Protein AF-A0A8J3R2M1-F1 (afdb_monomer_lite)

Organism: NCBI:txid556532

Sequence (322 aa):
MTRLGVDYSTSRPGATALKAAGYTFACRYLAAGSKKNAKKALTKTEADGLRAAGIDVVSNWEIVEAAALKGRAQGVADAKAAVAKHNACGGPPGRPIYFSVDFDIPDFAPASKDPRAKLGAVAPYFDGILSVLGPARTGAYGGYWAISRLFDAKLIRWGWQAYAWSSAGSGPRPNTVTVKLRGKSYWFDTRAQLRQIQNGIAVNGADCDKDEAVAADFGQWGFVPKKEEEPEVAFMDDENAAKLAWRIDALFSGSETIRGGAEKGQPVVTVRLLNQIKAGQTTPTPVQVDAASVAGALAGNEDFLRALARAVNDDAAERLSG

InterPro domains:
  IPR015020 Rv2525c-like, glycoside hydrolase-like domain [PF08924] (17-204)
  IPR017853 Glycoside hydrolase superfamily [SSF51445] (5-168)

Radius of gyration: 26.68 Å; chains: 1; bounding box: 64×63×64 Å

Secondary structure (DSSP, 8-state):
--EEEEE-SS----HHHHHHTT--EEEEEE--SSHHHHHHS--HHHHHHHHHTT-EEEEEE-SSGGGGGSHHHHHHHHHHHHHHHHHHTTPPTT--EEEEE-S----S-TT---HHHHHTTHHHHHHHHHHHH-TTTEEEEE-HHHHHHHHHTT--SEEEEESTT-B--SS--TTEEEEEETTEEEEEETT-SEEEEEEEEEETTEEEEEEEE-SS-SS-TT---------------HHHHHHHHHHHHHHHHT-SB--SSTTTT-B-HHHHHHHHHHTTS---------HHHHHHHHHT-HHHHHHHHHHHHHHHHHHHH-

Structure (mmCIF, N/CA/C/O backbone):
data_AF-A0A8J3R2M1-F1
#
_entry.id   AF-A0A8J3R2M1-F1
#
loop_
_atom_site.group_PDB
_atom_site.id
_atom_site.type_symbol
_atom_site.label_atom_id
_atom_site.label_alt_id
_atom_site.label_comp_id
_atom_site.label_asym_id
_atom_site.label_entity_id
_atom_site.label_seq_id
_atom_site.pdbx_PDB_ins_code
_atom_site.Cartn_x
_atom_site.Cartn_y
_atom_site.Cartn_z
_atom_site.occupancy
_atom_site.B_iso_or_equiv
_atom_site.auth_seq_id
_atom_site.auth_comp_id
_atom_site.auth_asym_id
_atom_site.auth_atom_id
_atom_site.pdbx_PDB_model_num
ATOM 1 N N . MET A 1 1 ? -17.991 4.755 1.761 1.00 57.22 1 MET A N 1
ATOM 2 C CA . MET A 1 1 ? -17.560 6.057 2.312 1.00 57.22 1 MET A CA 1
ATOM 3 C C . MET A 1 1 ? -16.049 6.102 2.288 1.00 57.22 1 MET A C 1
ATOM 5 O O . MET A 1 1 ? -15.429 5.122 2.686 1.00 57.22 1 MET A O 1
ATOM 9 N N . THR A 1 2 ? -15.482 7.206 1.817 1.00 85.88 2 THR A N 1
ATOM 10 C CA . THR A 1 2 ? -14.048 7.479 1.910 1.00 85.88 2 THR A CA 1
ATOM 11 C C . THR A 1 2 ? -13.648 7.622 3.375 1.00 85.88 2 THR A C 1
ATOM 13 O O . THR A 1 2 ? -14.304 8.349 4.122 1.00 85.88 2 THR A O 1
ATOM 16 N N . ARG A 1 3 ? -12.582 6.939 3.794 1.00 96.38 3 ARG A N 1
ATOM 17 C CA . ARG A 1 3 ? -11.988 7.111 5.128 1.00 96.38 3 ARG A CA 1
ATOM 18 C C . ARG A 1 3 ? -10.707 7.919 5.004 1.00 96.38 3 ARG A C 1
ATOM 20 O O . ARG A 1 3 ? -9.952 7.719 4.058 1.00 96.38 3 ARG A O 1
ATOM 27 N N . LEU A 1 4 ? -10.450 8.793 5.971 1.00 98.25 4 LEU A N 1
ATOM 28 C CA . LEU A 1 4 ? -9.164 9.472 6.099 1.00 98.25 4 LEU A CA 1
ATOM 29 C C . LEU A 1 4 ? -8.302 8.763 7.137 1.00 98.25 4 LEU A C 1
ATOM 31 O O . LEU A 1 4 ? -8.803 8.287 8.165 1.00 98.25 4 LEU A O 1
ATOM 35 N N . GLY A 1 5 ? -7.009 8.727 6.859 1.00 98.38 5 GLY A N 1
ATOM 36 C CA . GLY A 1 5 ? -5.993 8.189 7.742 1.00 98.38 5 GLY A CA 1
ATOM 37 C C . GLY A 1 5 ? -4.691 8.954 7.609 1.00 98.38 5 GLY A C 1
ATOM 38 O O . GLY A 1 5 ? -4.628 9.996 6.950 1.00 98.38 5 GLY A O 1
ATOM 39 N N . VAL A 1 6 ? -3.672 8.435 8.275 1.00 98.62 6 VAL A N 1
ATOM 40 C CA . VAL A 1 6 ? -2.323 8.987 8.227 1.00 98.62 6 VAL A CA 1
ATOM 41 C C . VAL A 1 6 ? -1.277 7.890 8.157 1.00 98.62 6 VAL A C 1
ATOM 43 O O . VAL A 1 6 ? -1.493 6.788 8.662 1.00 98.62 6 VAL A O 1
ATOM 46 N N . ASP A 1 7 ? -0.095 8.230 7.682 1.00 98.00 7 ASP A N 1
ATOM 47 C CA . ASP A 1 7 ? 1.122 7.508 8.002 1.00 98.00 7 ASP A CA 1
ATOM 48 C C . ASP A 1 7 ? 2.107 8.448 8.693 1.00 98.00 7 ASP A C 1
ATOM 50 O O . ASP A 1 7 ? 2.022 9.671 8.602 1.00 98.00 7 ASP A O 1
ATOM 54 N N . TYR A 1 8 ? 2.982 7.884 9.513 1.00 96.25 8 TYR A N 1
ATOM 55 C CA . TYR A 1 8 ? 3.979 8.664 10.232 1.00 96.25 8 TYR A CA 1
ATOM 56 C C . TYR A 1 8 ? 5.160 7.785 10.607 1.00 96.25 8 TYR A C 1
ATOM 58 O O . TYR A 1 8 ? 5.004 6.616 10.957 1.00 96.25 8 TYR A O 1
ATOM 66 N N . SER A 1 9 ? 6.372 8.326 10.527 1.00 92.00 9 SER A N 1
ATOM 67 C CA . SER A 1 9 ? 7.597 7.544 10.715 1.00 92.00 9 SER A CA 1
ATOM 68 C C . SER A 1 9 ? 8.028 7.526 12.187 1.00 92.00 9 SER A C 1
ATOM 70 O O . SER A 1 9 ? 7.578 6.690 12.977 1.00 92.00 9 SER A O 1
ATOM 72 N N . THR A 1 10 ? 8.896 8.453 12.592 1.00 89.88 10 THR A N 1
ATOM 73 C CA . THR A 1 10 ? 9.460 8.514 13.952 1.00 89.88 10 THR A CA 1
ATOM 74 C C . THR A 1 10 ? 8.654 9.375 14.923 1.00 89.88 10 THR A C 1
ATOM 76 O O . THR A 1 10 ? 8.925 9.352 16.122 1.00 89.88 10 THR A O 1
ATOM 79 N N . SER A 1 11 ? 7.702 10.156 14.418 1.00 89.69 11 SER A N 1
ATOM 80 C CA . SER A 1 11 ? 6.811 11.003 15.209 1.00 89.69 11 SER A CA 1
ATOM 81 C C . SER A 1 11 ? 5.703 10.161 15.861 1.00 89.69 11 SER A C 1
ATOM 83 O O . SER A 1 11 ? 5.465 9.014 15.473 1.00 89.69 11 SER A O 1
ATOM 85 N N . ARG A 1 12 ? 5.048 10.687 16.902 1.00 93.31 12 ARG A N 1
ATOM 86 C CA . ARG A 1 12 ? 3.976 9.983 17.625 1.00 93.31 12 ARG A CA 1
ATOM 87 C C . ARG A 1 12 ? 2.832 10.955 17.948 1.00 93.31 12 ARG A C 1
ATOM 89 O O . ARG A 1 12 ? 2.844 11.540 19.025 1.00 93.31 12 ARG A O 1
ATOM 96 N N . PRO A 1 13 ? 1.849 11.131 17.042 1.00 95.44 13 PRO A N 1
ATOM 97 C CA . PRO A 1 13 ? 0.729 12.063 17.245 1.00 95.44 13 PRO A CA 1
ATOM 98 C C . PRO A 1 13 ? -0.172 11.671 18.427 1.00 95.44 13 PRO A C 1
ATOM 100 O O . PRO A 1 13 ? -0.768 12.532 19.071 1.00 95.44 13 PRO A O 1
ATOM 103 N N . GLY A 1 14 ? -0.241 10.373 18.741 1.00 95.25 14 GLY A N 1
ATOM 104 C CA . GLY A 1 14 ? -1.098 9.818 19.787 1.00 95.25 14 GLY A CA 1
ATOM 105 C C . GLY A 1 14 ? -2.517 9.527 19.288 1.00 95.25 14 GLY A C 1
ATOM 106 O O . GLY A 1 14 ? -3.115 10.311 18.553 1.00 95.25 14 GLY A O 1
ATOM 107 N N . ALA A 1 15 ? -3.073 8.386 19.703 1.00 96.62 15 ALA A N 1
ATOM 108 C CA . ALA A 1 15 ? -4.356 7.889 19.202 1.00 96.62 15 ALA A CA 1
ATOM 109 C C . ALA A 1 15 ? -5.528 8.850 19.481 1.00 96.62 15 ALA A C 1
ATOM 111 O O . ALA A 1 15 ? -6.358 9.087 18.608 1.00 96.62 15 ALA A O 1
ATOM 112 N N . THR A 1 16 ? -5.564 9.470 20.664 1.00 96.31 16 THR A N 1
ATOM 113 C CA . THR A 1 16 ? -6.600 10.454 21.020 1.00 96.31 16 THR A CA 1
ATOM 114 C C . THR A 1 16 ? -6.592 11.659 20.084 1.00 96.31 16 THR A C 1
ATOM 116 O O . THR A 1 16 ? -7.650 12.079 19.623 1.00 96.31 16 THR A O 1
ATOM 119 N N . ALA A 1 17 ? -5.411 12.192 19.761 1.00 97.44 17 ALA A N 1
ATOM 120 C CA . ALA A 1 17 ? -5.303 13.351 18.884 1.00 97.44 17 ALA A CA 1
ATOM 121 C C . ALA A 1 17 ? -5.638 13.008 17.429 1.00 97.44 17 ALA A C 1
ATOM 123 O O . ALA A 1 17 ? -6.326 13.779 16.767 1.00 97.44 17 ALA A O 1
ATOM 124 N N . LEU A 1 18 ? -5.214 11.835 16.949 1.00 98.19 18 LEU A N 1
ATOM 125 C CA . LEU A 1 18 ? -5.605 11.338 15.628 1.00 98.19 18 LEU A CA 1
ATOM 126 C C . LEU A 1 18 ? -7.128 11.221 15.501 1.00 98.19 18 LEU A C 1
ATOM 128 O O . LEU A 1 18 ? -7.700 11.707 14.526 1.00 98.19 18 LEU A O 1
ATOM 132 N N . LYS A 1 19 ? -7.787 10.644 16.513 1.00 97.50 19 LYS A N 1
ATOM 133 C CA . LYS A 1 19 ? -9.248 10.527 16.556 1.00 97.50 19 LYS A CA 1
ATOM 134 C C . LYS A 1 19 ? -9.922 11.897 16.586 1.00 97.50 19 LYS A C 1
ATOM 136 O O . LYS A 1 19 ? -10.864 12.121 15.833 1.00 97.50 19 LYS A O 1
ATOM 141 N N . ALA A 1 20 ? -9.435 12.814 17.425 1.00 97.31 20 ALA A N 1
ATOM 142 C CA . ALA A 1 20 ? -9.955 14.179 17.514 1.00 97.31 20 ALA A CA 1
ATOM 143 C C . ALA A 1 20 ? -9.799 14.952 16.191 1.00 97.31 20 ALA A C 1
ATOM 145 O O . ALA A 1 20 ? -10.661 15.752 15.844 1.00 97.31 20 ALA A O 1
ATOM 146 N N . ALA A 1 21 ? -8.743 14.666 15.425 1.00 96.94 21 ALA A N 1
ATOM 147 C CA . ALA A 1 21 ? -8.525 15.203 14.083 1.00 96.94 21 ALA A CA 1
ATOM 148 C C . ALA A 1 21 ? -9.354 14.498 12.984 1.00 96.94 21 ALA A C 1
ATOM 150 O O . ALA A 1 21 ? -9.245 14.856 11.813 1.00 96.94 21 ALA A O 1
ATOM 151 N N . GLY A 1 22 ? -10.185 13.509 13.338 1.00 97.19 22 GLY A N 1
ATOM 152 C CA . GLY A 1 22 ? -11.075 12.803 12.413 1.00 97.19 22 GLY A CA 1
ATOM 153 C C . GLY A 1 22 ? -10.417 11.674 11.615 1.00 97.19 22 GLY A C 1
ATOM 154 O O . GLY A 1 22 ? -11.030 11.150 10.684 1.00 97.19 22 GLY A O 1
ATOM 155 N N . TYR A 1 23 ? -9.189 11.275 11.957 1.00 98.38 23 TYR A N 1
ATOM 156 C CA . TYR A 1 23 ? -8.527 10.144 11.311 1.00 98.38 23 TYR A CA 1
ATOM 157 C C . TYR A 1 23 ? -9.036 8.816 11.865 1.00 98.38 23 TYR A C 1
ATOM 159 O O . TYR A 1 23 ? -9.223 8.643 13.068 1.00 98.38 23 TYR A O 1
ATOM 167 N N . THR A 1 24 ? -9.242 7.859 10.962 1.00 98.19 24 THR A N 1
ATOM 168 C CA . THR A 1 24 ? -9.876 6.567 11.272 1.00 98.19 24 THR A CA 1
ATOM 169 C C . THR A 1 24 ? -8.966 5.371 11.031 1.00 98.19 24 THR A C 1
ATOM 171 O O . THR A 1 24 ? -9.338 4.253 11.378 1.00 98.19 24 THR A O 1
ATOM 174 N N . PHE A 1 25 ? -7.799 5.567 10.423 1.00 98.75 25 PHE A N 1
ATOM 175 C CA . PHE A 1 25 ? -6.773 4.538 10.297 1.00 98.75 25 PHE A CA 1
ATOM 176 C C . PHE A 1 25 ? -5.374 5.157 10.305 1.00 98.75 25 PHE A C 1
ATOM 178 O O . PHE A 1 25 ? -5.217 6.349 10.034 1.00 98.75 25 PHE A O 1
ATOM 185 N N . ALA A 1 26 ? -4.371 4.335 10.602 1.00 98.62 26 ALA A N 1
ATOM 186 C CA . ALA A 1 26 ? -2.968 4.682 10.470 1.00 98.62 26 ALA A CA 1
ATOM 187 C C . ALA A 1 26 ? -2.187 3.588 9.722 1.00 98.62 26 ALA A C 1
ATOM 189 O O . ALA A 1 26 ? -2.215 2.415 10.111 1.00 98.62 26 ALA A O 1
ATOM 190 N N . CYS A 1 27 ? -1.453 3.971 8.680 1.00 98.56 27 CYS A N 1
ATOM 191 C CA . CYS A 1 27 ? -0.452 3.131 8.029 1.00 98.56 27 CYS A CA 1
ATOM 192 C C . CYS A 1 27 ? 0.837 3.177 8.856 1.00 98.56 27 CYS A C 1
ATOM 194 O O . CYS A 1 27 ? 1.436 4.231 9.072 1.00 98.56 27 CYS A O 1
ATOM 196 N N . ARG A 1 28 ? 1.253 2.030 9.399 1.00 97.94 28 ARG A N 1
ATOM 197 C CA . ARG A 1 28 ? 2.341 1.958 10.381 1.00 97.94 28 ARG A CA 1
ATOM 198 C C . ARG A 1 28 ? 3.450 1.020 9.949 1.00 97.94 28 ARG A C 1
ATOM 200 O O . ARG A 1 28 ? 3.209 -0.093 9.484 1.00 97.94 28 ARG A O 1
ATOM 207 N N . TYR A 1 29 ? 4.679 1.481 10.157 1.00 96.12 29 TYR A N 1
ATOM 208 C CA . TYR A 1 29 ? 5.881 0.803 9.700 1.00 96.12 29 TYR A CA 1
ATOM 209 C C . TYR A 1 29 ? 6.248 -0.370 10.613 1.00 96.12 29 TYR A C 1
ATOM 211 O O . TYR A 1 29 ? 6.598 -0.203 11.776 1.00 96.12 29 TYR A O 1
ATOM 219 N N . LEU A 1 30 ? 6.242 -1.570 10.063 1.00 93.25 30 LEU A N 1
ATOM 220 C CA . LEU A 1 30 ? 6.945 -2.737 10.553 1.00 93.25 30 LEU A CA 1
ATOM 221 C C . LEU A 1 30 ? 8.410 -2.543 10.143 1.00 93.25 30 LEU A C 1
ATOM 223 O O . LEU A 1 30 ? 8.786 -2.824 9.016 1.00 93.25 30 LEU A O 1
ATOM 227 N N . ALA A 1 31 ? 9.231 -1.961 11.012 1.00 80.75 31 ALA A N 1
ATOM 228 C CA . ALA A 1 31 ? 10.646 -1.733 10.727 1.00 80.75 31 ALA A CA 1
ATOM 229 C C . ALA A 1 31 ? 11.518 -2.607 11.638 1.00 80.75 31 ALA A C 1
ATOM 231 O O . ALA A 1 31 ? 11.143 -2.943 12.766 1.00 80.75 31 ALA A O 1
ATOM 232 N N . ALA A 1 32 ? 12.698 -2.987 11.153 1.00 69.19 32 ALA A N 1
ATOM 233 C CA . ALA A 1 32 ? 13.677 -3.762 11.911 1.00 69.19 32 ALA A CA 1
ATOM 234 C C . ALA A 1 32 ? 15.096 -3.202 11.724 1.00 69.19 32 ALA A C 1
ATOM 236 O O . ALA A 1 32 ? 15.363 -2.413 10.814 1.00 69.19 32 ALA A O 1
ATOM 237 N N . GLY A 1 33 ? 16.016 -3.609 12.600 1.00 66.38 33 GLY A N 1
ATOM 238 C CA . GLY A 1 33 ? 17.429 -3.241 12.517 1.00 66.38 33 GLY A CA 1
ATOM 239 C C . GLY A 1 33 ? 17.782 -1.987 13.319 1.00 66.38 33 GLY A C 1
ATOM 240 O O . GLY A 1 33 ? 17.661 -1.980 14.539 1.00 66.38 33 GLY A O 1
ATOM 241 N N . SER A 1 34 ? 18.289 -0.955 12.638 1.00 71.38 34 SER A N 1
ATOM 242 C CA . SER A 1 34 ? 18.981 0.197 13.242 1.00 71.38 34 SER A CA 1
ATOM 243 C C . SER A 1 34 ? 18.183 0.954 14.324 1.00 71.38 34 SER A C 1
ATOM 245 O O . SER A 1 34 ? 16.954 0.923 14.357 1.00 71.38 34 SER A O 1
ATOM 247 N N . LYS A 1 35 ? 18.873 1.750 15.161 1.00 68.06 35 LYS A N 1
ATOM 248 C CA . LYS A 1 35 ? 18.227 2.666 16.131 1.00 68.06 35 LYS A CA 1
ATOM 249 C C . LYS A 1 35 ? 17.231 3.632 15.468 1.00 68.06 35 LYS A C 1
ATOM 251 O O . LYS A 1 35 ? 16.215 3.968 16.072 1.00 68.06 35 LYS A O 1
ATOM 256 N N . LYS A 1 36 ? 17.496 4.062 14.225 1.00 69.38 36 LYS A N 1
ATOM 257 C CA . LYS A 1 36 ? 16.565 4.882 13.428 1.00 69.38 36 LYS A CA 1
ATOM 258 C C . LYS A 1 36 ? 15.277 4.104 13.141 1.00 69.38 36 LYS A C 1
ATOM 260 O O . LYS A 1 36 ? 14.184 4.616 13.368 1.00 69.38 36 LYS A O 1
ATOM 265 N N . ASN A 1 37 ? 15.410 2.840 12.745 1.00 78.38 37 ASN A N 1
ATOM 266 C CA . ASN A 1 37 ? 14.275 1.962 12.465 1.00 78.38 37 ASN A CA 1
ATOM 267 C C . ASN A 1 37 ? 13.498 1.593 13.731 1.00 78.38 37 ASN A C 1
ATOM 269 O O . ASN A 1 37 ? 12.283 1.449 13.664 1.00 78.38 37 ASN A O 1
ATOM 273 N N . ALA A 1 38 ? 14.153 1.529 14.893 1.00 78.50 38 ALA A N 1
ATOM 274 C CA . ALA A 1 38 ? 13.469 1.311 16.167 1.00 78.50 38 ALA A CA 1
ATOM 275 C C . ALA A 1 38 ? 12.466 2.432 16.497 1.00 78.50 38 ALA A C 1
ATOM 277 O O . ALA A 1 38 ? 11.379 2.149 1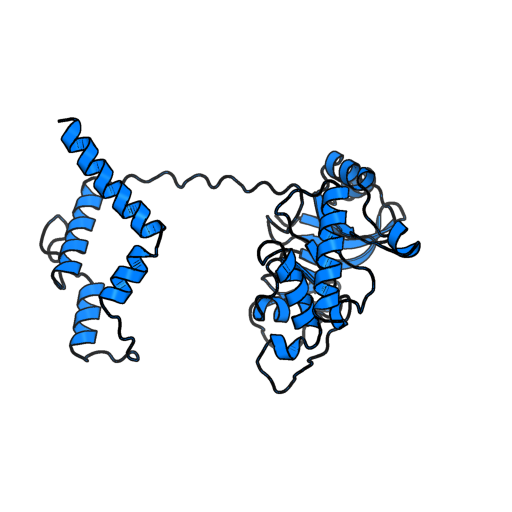6.987 1.00 78.50 38 ALA A O 1
ATOM 278 N N . LYS A 1 39 ? 12.785 3.696 16.173 1.00 85.06 39 LYS A N 1
ATOM 279 C CA . LYS A 1 39 ? 11.837 4.817 16.325 1.00 85.06 39 LYS A CA 1
ATOM 280 C C . LYS A 1 39 ? 10.715 4.789 15.285 1.00 85.06 39 LYS A C 1
ATOM 282 O O . LYS A 1 39 ? 9.620 5.262 15.559 1.00 85.06 39 LYS A O 1
ATOM 287 N N . LYS A 1 40 ? 10.973 4.252 14.093 1.00 89.12 40 LYS A N 1
ATOM 288 C CA . LYS A 1 40 ? 9.977 4.120 13.016 1.00 89.12 40 LYS A CA 1
ATOM 289 C C . LYS A 1 40 ? 8.970 2.999 13.311 1.00 89.12 40 LYS A C 1
ATOM 291 O O . LYS A 1 40 ? 7.776 3.155 13.052 1.00 89.12 40 LYS A O 1
ATOM 296 N N . ALA A 1 41 ? 9.456 1.912 13.909 1.00 92.31 41 ALA A N 1
ATOM 297 C CA . ALA A 1 41 ? 8.712 0.682 14.128 1.00 92.31 41 ALA A CA 1
ATOM 298 C C . ALA A 1 41 ? 7.442 0.874 14.973 1.00 92.31 41 ALA A C 1
ATOM 300 O O . ALA A 1 41 ? 7.463 1.487 16.045 1.00 92.31 41 ALA A O 1
ATOM 301 N N . LEU A 1 42 ? 6.348 0.286 14.494 1.00 95.62 42 LEU A N 1
ATOM 302 C CA . LEU A 1 42 ? 5.142 0.025 15.262 1.00 95.62 42 LEU A CA 1
ATOM 303 C C . LEU A 1 42 ? 5.489 -0.849 16.471 1.00 95.62 42 LEU A C 1
ATOM 305 O O . LEU A 1 42 ? 6.281 -1.789 16.374 1.00 95.62 42 LEU A O 1
ATOM 309 N N . THR A 1 43 ? 4.866 -0.550 17.604 1.00 95.31 43 THR A N 1
ATOM 310 C CA . THR A 1 43 ? 4.922 -1.394 18.801 1.00 95.31 43 THR A CA 1
ATOM 311 C C . THR A 1 43 ? 3.548 -1.985 19.080 1.00 95.31 43 THR A C 1
ATOM 313 O O . THR A 1 43 ? 2.535 -1.410 18.678 1.00 95.31 43 THR A O 1
ATOM 316 N N . LYS A 1 44 ? 3.493 -3.103 19.813 1.00 96.12 44 LYS A N 1
ATOM 317 C CA . LYS A 1 44 ? 2.214 -3.677 20.248 1.00 96.12 44 LYS A CA 1
ATOM 318 C C . LYS A 1 44 ? 1.398 -2.671 21.070 1.00 96.12 44 LYS A C 1
ATOM 320 O O . LYS A 1 44 ? 0.219 -2.496 20.804 1.00 96.12 44 LYS A O 1
ATOM 325 N N . THR A 1 45 ? 2.036 -1.955 21.998 1.00 96.69 45 THR A N 1
ATOM 326 C CA . THR A 1 45 ? 1.383 -0.913 22.807 1.00 96.69 45 THR A CA 1
ATOM 327 C C . THR A 1 45 ? 0.779 0.194 21.944 1.00 96.69 45 THR A C 1
ATOM 329 O O . THR A 1 45 ? -0.344 0.623 22.192 1.00 96.69 45 THR A O 1
ATOM 332 N N . GLU A 1 46 ? 1.493 0.642 20.908 1.00 96.88 46 GLU A N 1
ATOM 333 C CA . GLU A 1 46 ? 0.961 1.629 19.965 1.00 96.88 46 GLU A CA 1
ATOM 334 C C . GLU A 1 46 ? -0.227 1.064 19.172 1.00 96.88 46 GLU A C 1
ATOM 336 O O . GLU A 1 46 ? -1.258 1.726 19.074 1.00 96.88 46 GLU A O 1
ATOM 341 N N . ALA A 1 47 ? -0.112 -0.158 18.645 1.00 98.06 47 ALA A N 1
ATOM 342 C CA . ALA A 1 47 ? -1.186 -0.805 17.894 1.00 98.06 47 ALA A CA 1
ATOM 343 C C . ALA A 1 47 ? -2.451 -1.000 18.747 1.00 98.06 47 ALA A C 1
ATOM 345 O O . ALA A 1 47 ? -3.552 -0.683 18.297 1.00 98.06 47 ALA A O 1
ATOM 346 N N . ASP A 1 48 ? -2.297 -1.465 19.989 1.00 97.81 48 ASP A N 1
ATOM 347 C CA . ASP A 1 48 ? -3.396 -1.621 20.943 1.00 97.81 48 ASP A CA 1
ATOM 348 C C . ASP A 1 48 ? -4.051 -0.263 21.250 1.00 97.81 48 ASP A C 1
ATOM 350 O O . ASP A 1 48 ? -5.276 -0.152 21.229 1.00 97.81 48 ASP A O 1
ATOM 354 N N . GLY A 1 49 ? -3.250 0.788 21.469 1.00 98.00 49 GLY A N 1
ATOM 355 C CA . GLY A 1 49 ? -3.745 2.140 21.742 1.00 98.00 49 GLY A CA 1
ATOM 356 C C . GLY A 1 49 ? -4.518 2.758 20.572 1.00 98.00 49 GLY A C 1
ATOM 357 O O . GLY A 1 49 ? -5.569 3.364 20.781 1.00 98.00 49 GLY A O 1
ATOM 358 N N . LEU A 1 50 ? -4.042 2.568 19.337 1.00 98.44 50 LEU A N 1
ATOM 359 C CA . LEU A 1 50 ? -4.762 2.986 18.128 1.00 98.44 50 LEU A CA 1
ATOM 360 C C . LEU A 1 50 ? -6.110 2.266 18.024 1.00 98.44 50 LEU A C 1
ATOM 362 O O . LEU A 1 50 ? -7.154 2.910 17.902 1.00 98.44 50 LEU A O 1
ATOM 366 N N . ARG A 1 51 ? -6.104 0.936 18.155 1.00 97.75 51 ARG A N 1
ATOM 367 C CA . ARG A 1 51 ? -7.319 0.122 18.033 1.00 97.75 51 ARG A CA 1
ATOM 368 C C . ARG A 1 51 ? -8.333 0.418 19.135 1.00 97.75 51 ARG A C 1
ATOM 370 O O . ARG A 1 51 ? -9.518 0.527 18.835 1.00 97.75 51 ARG A O 1
ATOM 377 N N . ALA A 1 52 ? -7.889 0.624 20.375 1.00 97.19 52 ALA A N 1
ATOM 378 C CA . ALA A 1 52 ? -8.755 1.028 21.485 1.00 97.19 52 ALA A CA 1
ATOM 379 C C . ALA A 1 52 ? -9.419 2.398 21.246 1.00 97.19 52 ALA A C 1
ATOM 381 O O . ALA A 1 52 ? -10.546 2.628 21.680 1.00 97.19 52 ALA A O 1
ATOM 382 N N . ALA A 1 53 ? -8.764 3.298 20.505 1.00 96.69 53 ALA A N 1
ATOM 383 C CA . ALA A 1 53 ? -9.354 4.570 20.097 1.00 96.69 53 ALA A CA 1
ATOM 384 C C . ALA A 1 53 ? -10.335 4.442 18.911 1.00 96.69 53 ALA A C 1
ATOM 386 O O . ALA A 1 53 ? -11.027 5.414 18.595 1.00 96.69 53 ALA A O 1
ATOM 387 N N . GLY A 1 54 ? -10.447 3.271 18.277 1.00 96.31 54 GLY A N 1
ATOM 388 C CA . GLY A 1 54 ? -11.219 3.070 17.047 1.00 96.31 54 GLY A CA 1
ATOM 389 C C . GLY A 1 54 ? -10.461 3.473 15.778 1.00 96.31 54 GLY A C 1
ATOM 390 O O . GLY A 1 54 ? -11.085 3.743 14.755 1.00 96.31 54 GLY A O 1
ATOM 391 N N . ILE A 1 55 ? -9.128 3.542 15.846 1.00 98.25 55 ILE A N 1
ATOM 392 C CA . ILE A 1 55 ? -8.257 3.801 14.699 1.00 98.25 55 ILE A CA 1
ATOM 393 C C . ILE A 1 55 ? -7.724 2.463 14.196 1.00 98.25 55 ILE A C 1
ATOM 395 O O . ILE A 1 55 ? -7.031 1.735 14.909 1.00 98.25 55 ILE A O 1
ATOM 399 N N . ASP A 1 56 ? -8.053 2.140 12.952 1.00 98.25 56 ASP A N 1
ATOM 400 C CA . ASP A 1 56 ? -7.542 0.951 12.282 1.00 98.25 56 ASP A CA 1
ATOM 401 C C . ASP A 1 56 ? -6.031 1.031 12.042 1.00 98.25 56 ASP A C 1
ATOM 403 O O . ASP A 1 56 ? -5.462 2.107 11.876 1.00 98.25 56 ASP A O 1
ATOM 407 N N . VAL A 1 57 ? -5.379 -0.125 11.953 1.00 98.69 57 VAL A N 1
ATOM 408 C CA . VAL A 1 57 ? -3.952 -0.220 11.625 1.00 98.69 57 VAL A CA 1
ATOM 409 C C . VAL A 1 57 ? -3.795 -0.874 10.258 1.00 98.69 57 VAL A C 1
ATOM 411 O O . VAL A 1 57 ? -4.445 -1.878 9.972 1.00 98.69 57 VAL A O 1
ATOM 414 N N . VAL A 1 58 ? -2.916 -0.324 9.425 1.00 98.69 58 VAL A N 1
ATOM 415 C CA . VAL A 1 58 ? -2.464 -0.928 8.166 1.00 98.69 58 VAL A CA 1
ATOM 416 C C . VAL A 1 58 ? -0.963 -1.179 8.272 1.00 98.69 58 VAL A C 1
ATOM 418 O O . VAL A 1 58 ? -0.211 -0.320 8.728 1.00 98.69 58 VAL A O 1
ATOM 421 N N . SER A 1 59 ? -0.511 -2.373 7.891 1.00 98.62 59 SER A N 1
ATOM 422 C CA . SER A 1 59 ? 0.904 -2.742 7.978 1.00 98.62 59 SER A CA 1
ATOM 423 C C . SER A 1 59 ? 1.688 -2.288 6.757 1.00 98.62 59 SER A C 1
ATOM 425 O O . SER A 1 59 ? 1.388 -2.722 5.648 1.00 98.62 59 SER A O 1
ATOM 427 N N . ASN A 1 60 ? 2.738 -1.503 6.985 1.00 98.06 60 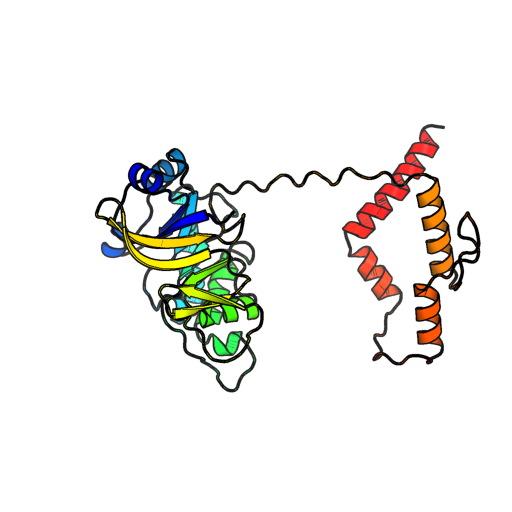ASN A N 1
ATOM 428 C CA . ASN A 1 60 ? 3.708 -1.122 5.966 1.00 98.06 60 ASN A CA 1
ATOM 429 C C . ASN A 1 60 ? 5.105 -1.645 6.315 1.00 98.06 60 ASN A C 1
ATOM 431 O O . ASN A 1 60 ? 5.492 -1.605 7.475 1.00 98.06 60 ASN A O 1
ATOM 435 N N . TRP A 1 61 ? 5.884 -2.103 5.347 1.00 96.69 61 TRP A N 1
ATOM 436 C CA . TRP A 1 61 ? 7.265 -2.532 5.524 1.00 96.69 61 TRP A CA 1
ATOM 437 C C . TRP A 1 61 ? 8.206 -1.634 4.732 1.00 96.69 61 TRP A C 1
ATOM 439 O O . TRP A 1 61 ? 8.123 -1.547 3.506 1.00 96.69 61 TRP A O 1
ATOM 449 N N . GLU A 1 62 ? 9.155 -1.028 5.444 1.00 89.38 62 GLU A N 1
ATOM 450 C CA . GLU A 1 62 ? 10.230 -0.250 4.841 1.00 89.38 62 GLU A CA 1
ATOM 451 C C . GLU A 1 62 ? 11.419 -0.141 5.811 1.00 89.38 62 GLU A C 1
ATOM 453 O O . GLU A 1 62 ? 11.291 0.378 6.926 1.00 89.38 62 GLU A O 1
ATOM 458 N N . ILE A 1 63 ? 12.589 -0.627 5.385 1.00 79.88 63 ILE A N 1
ATOM 459 C CA . ILE A 1 63 ? 13.850 -0.518 6.141 1.00 79.88 63 ILE A CA 1
ATOM 460 C C . ILE A 1 63 ? 14.759 0.562 5.545 1.00 79.88 63 ILE A C 1
ATOM 462 O O . ILE A 1 63 ? 15.322 1.361 6.293 1.00 79.88 63 ILE A O 1
ATOM 466 N N . VAL A 1 64 ? 14.925 0.556 4.221 1.00 79.81 64 VAL A N 1
ATOM 467 C CA . VAL A 1 64 ? 15.670 1.549 3.436 1.00 79.81 64 VAL A CA 1
ATOM 468 C C . VAL A 1 64 ? 14.998 1.709 2.073 1.00 79.81 64 VAL A C 1
ATOM 470 O O . VAL A 1 64 ? 14.514 0.724 1.519 1.00 79.81 64 VAL A O 1
ATOM 473 N N . GLU A 1 65 ? 15.035 2.921 1.525 1.00 73.56 65 GLU A N 1
ATOM 474 C CA . GLU A 1 65 ? 14.368 3.329 0.276 1.00 73.56 65 GLU A CA 1
ATOM 475 C C . GLU A 1 65 ? 14.637 2.371 -0.903 1.00 73.56 65 GLU A C 1
ATOM 477 O O . GLU A 1 65 ? 13.723 1.896 -1.572 1.00 73.56 65 GLU A O 1
ATOM 482 N N . ALA A 1 66 ? 15.901 1.982 -1.098 1.00 80.38 66 ALA A N 1
ATOM 483 C CA . ALA A 1 66 ? 16.332 1.157 -2.229 1.00 80.38 66 ALA A CA 1
ATOM 484 C C . ALA A 1 66 ? 16.307 -0.366 -1.968 1.00 80.38 66 ALA A C 1
ATOM 486 O O . ALA A 1 66 ? 16.882 -1.133 -2.745 1.00 80.38 66 ALA A O 1
ATOM 487 N N . ALA A 1 67 ? 15.679 -0.847 -0.885 1.00 85.38 67 ALA A N 1
ATOM 488 C CA . ALA A 1 67 ? 15.593 -2.288 -0.599 1.00 85.38 67 ALA A CA 1
ATOM 489 C C . ALA A 1 67 ? 14.946 -3.072 -1.755 1.00 85.38 67 ALA A C 1
ATOM 491 O O . ALA A 1 67 ? 15.421 -4.155 -2.106 1.00 85.38 67 ALA A O 1
ATOM 492 N N . ALA A 1 68 ? 13.945 -2.476 -2.412 1.00 92.31 68 ALA A N 1
ATOM 493 C CA . ALA A 1 68 ? 13.236 -3.070 -3.543 1.00 92.31 68 ALA A CA 1
ATOM 494 C C . ALA A 1 68 ? 14.121 -3.338 -4.777 1.00 92.31 68 ALA A C 1
ATOM 496 O O . ALA A 1 68 ? 13.736 -4.106 -5.653 1.00 92.31 68 ALA A O 1
ATOM 497 N N . LEU A 1 69 ? 15.322 -2.753 -4.847 1.00 94.31 69 LEU A N 1
ATOM 498 C CA . LEU A 1 69 ? 16.274 -2.967 -5.942 1.00 94.31 69 LEU A CA 1
ATOM 499 C C . LEU A 1 69 ? 17.255 -4.120 -5.684 1.00 94.31 69 LEU A C 1
ATOM 501 O O . LEU A 1 69 ? 18.059 -4.452 -6.550 1.00 94.31 69 LEU A O 1
ATOM 505 N N . LYS A 1 70 ? 17.199 -4.759 -4.509 1.00 95.19 70 LYS A N 1
ATOM 506 C CA . LYS A 1 70 ? 18.117 -5.849 -4.128 1.00 95.19 70 LYS A CA 1
ATOM 507 C C . LYS A 1 70 ? 17.628 -7.244 -4.542 1.00 95.19 70 LYS A C 1
ATOM 509 O O . LYS A 1 70 ? 18.233 -8.252 -4.180 1.00 95.19 70 LYS A O 1
ATOM 514 N N . GLY A 1 71 ? 16.539 -7.307 -5.308 1.00 95.81 71 GLY A N 1
ATOM 515 C CA . GLY A 1 71 ? 16.029 -8.530 -5.919 1.00 95.81 71 GLY A CA 1
ATOM 516 C C . GLY A 1 71 ? 15.454 -9.550 -4.930 1.00 95.81 71 GLY A C 1
ATOM 517 O O . GLY A 1 71 ? 15.123 -9.252 -3.780 1.00 95.81 71 GLY A O 1
ATOM 518 N N . ARG A 1 72 ? 15.307 -10.790 -5.408 1.00 97.81 72 ARG A N 1
ATOM 519 C CA . ARG A 1 72 ? 14.483 -11.830 -4.771 1.00 97.81 72 ARG A CA 1
ATOM 520 C C . ARG A 1 72 ? 14.915 -12.220 -3.365 1.00 97.81 72 ARG A C 1
ATOM 522 O O . ARG A 1 72 ? 14.061 -12.387 -2.499 1.00 97.81 72 ARG A O 1
ATOM 529 N N . ALA A 1 73 ? 16.217 -12.370 -3.127 1.00 96.94 73 ALA A N 1
ATOM 530 C CA . ALA A 1 73 ? 16.724 -12.766 -1.814 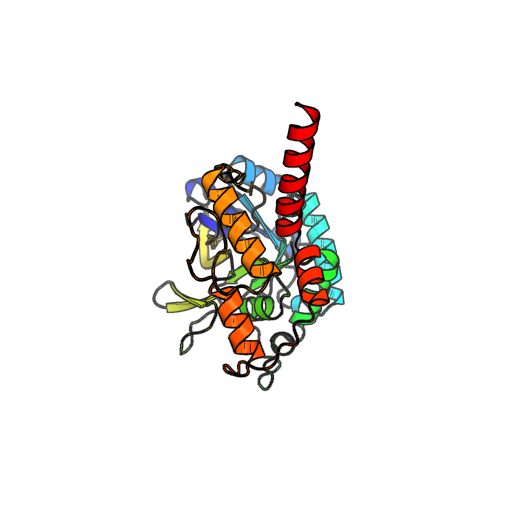1.00 96.94 73 ALA A CA 1
ATOM 531 C C . ALA A 1 73 ? 16.362 -11.733 -0.734 1.00 96.94 73 ALA A C 1
ATOM 533 O O . ALA A 1 73 ? 15.916 -12.115 0.349 1.00 96.94 73 ALA A O 1
ATOM 534 N N . GLN A 1 74 ? 16.465 -10.436 -1.058 1.00 96.75 74 GLN A N 1
ATOM 535 C CA . GLN A 1 74 ? 16.023 -9.372 -0.160 1.00 96.75 74 GLN A CA 1
ATOM 536 C C . GLN A 1 74 ? 14.512 -9.436 0.070 1.00 96.75 74 GLN A C 1
ATOM 538 O O . GLN A 1 74 ? 14.084 -9.357 1.213 1.00 96.75 74 GLN A O 1
ATOM 543 N N . GLY A 1 75 ? 13.713 -9.654 -0.980 1.00 97.50 75 GLY A N 1
ATOM 544 C CA . GLY A 1 75 ? 12.256 -9.770 -0.855 1.00 97.50 75 GLY A CA 1
ATOM 545 C C . GLY A 1 75 ? 11.813 -10.895 0.083 1.00 97.50 75 GLY A C 1
ATOM 546 O O . GLY A 1 75 ? 10.925 -10.701 0.908 1.00 97.50 75 GLY A O 1
ATOM 547 N N . VAL A 1 76 ? 12.476 -12.056 0.023 1.00 97.88 76 VAL A N 1
ATOM 548 C CA . VAL A 1 76 ? 12.224 -13.171 0.955 1.00 97.88 76 VAL A CA 1
ATOM 549 C C . VAL A 1 76 ? 12.592 -12.790 2.391 1.00 97.88 76 VAL A C 1
ATOM 551 O O . VAL A 1 76 ? 11.831 -13.079 3.317 1.00 97.88 76 VAL A O 1
ATOM 554 N N . ALA A 1 77 ? 13.761 -12.176 2.592 1.00 95.81 77 ALA A N 1
ATOM 555 C CA . ALA A 1 77 ? 14.228 -11.778 3.919 1.00 95.81 77 ALA A CA 1
ATOM 556 C C . ALA A 1 77 ? 13.293 -10.737 4.555 1.00 95.81 77 ALA A C 1
ATOM 558 O O . ALA A 1 77 ? 12.867 -10.900 5.701 1.00 95.81 77 ALA A O 1
ATOM 559 N N . ASP A 1 78 ? 12.915 -9.727 3.777 1.00 96.44 78 ASP A N 1
ATOM 560 C CA . ASP A 1 78 ? 12.023 -8.651 4.187 1.00 96.44 78 ASP A CA 1
ATOM 561 C C . ASP A 1 78 ? 10.625 -9.175 4.488 1.00 96.44 78 ASP A C 1
ATOM 563 O O . ASP A 1 78 ? 10.076 -8.864 5.540 1.00 96.44 78 ASP A O 1
ATOM 567 N N . ALA A 1 79 ? 10.071 -10.050 3.647 1.00 97.00 79 ALA A N 1
ATOM 568 C CA . ALA A 1 79 ? 8.763 -10.638 3.905 1.00 97.00 79 ALA A CA 1
ATOM 569 C C . ALA A 1 79 ? 8.727 -11.483 5.183 1.00 97.00 79 ALA A C 1
ATOM 571 O O . ALA A 1 79 ? 7.789 -11.361 5.975 1.00 97.00 79 ALA A O 1
ATOM 572 N N . LYS A 1 80 ? 9.759 -12.298 5.439 1.00 96.50 80 LYS A N 1
ATOM 573 C CA . LYS A 1 80 ? 9.863 -13.073 6.687 1.00 96.50 80 LYS A CA 1
ATOM 574 C C . LYS A 1 80 ? 9.923 -12.157 7.909 1.00 96.50 80 LYS A C 1
ATOM 576 O O . LYS A 1 80 ? 9.211 -12.382 8.889 1.00 96.50 80 LYS A O 1
ATOM 581 N N . ALA A 1 81 ? 10.745 -11.113 7.846 1.00 95.50 81 ALA A N 1
ATOM 582 C CA . ALA A 1 81 ? 10.886 -10.163 8.941 1.00 95.50 81 ALA A CA 1
ATOM 583 C C . ALA A 1 81 ? 9.608 -9.329 9.152 1.00 95.50 81 ALA A C 1
ATOM 585 O O . ALA A 1 81 ? 9.197 -9.115 10.296 1.00 95.50 81 ALA A O 1
ATOM 586 N N . ALA A 1 82 ? 8.933 -8.935 8.072 1.00 96.81 82 ALA A N 1
ATOM 587 C CA . ALA A 1 82 ? 7.664 -8.224 8.108 1.00 96.81 82 ALA A CA 1
ATOM 588 C C . ALA A 1 82 ? 6.565 -9.060 8.763 1.00 96.81 82 ALA A C 1
ATOM 590 O O . ALA A 1 82 ? 5.894 -8.571 9.668 1.00 96.81 82 ALA A O 1
ATOM 591 N N . VAL A 1 83 ? 6.421 -10.334 8.382 1.00 96.56 83 VAL A N 1
ATOM 592 C CA . VAL A 1 83 ? 5.450 -11.252 9.002 1.00 96.56 83 VAL A CA 1
ATOM 593 C C . VAL A 1 83 ? 5.727 -11.415 10.497 1.00 96.56 83 VAL A C 1
ATOM 595 O O . VAL A 1 83 ? 4.806 -11.300 11.305 1.00 96.56 83 VAL A O 1
ATOM 598 N N . ALA A 1 84 ? 6.989 -11.611 10.889 1.00 95.19 84 ALA A N 1
ATOM 599 C CA . ALA A 1 84 ? 7.351 -11.724 12.300 1.00 95.19 84 ALA A CA 1
ATOM 600 C C . ALA A 1 84 ? 6.985 -10.455 13.094 1.00 95.19 84 ALA A C 1
ATOM 602 O O . ALA A 1 84 ? 6.424 -10.543 14.186 1.00 95.19 84 ALA A O 1
ATOM 603 N N . LYS A 1 85 ? 7.254 -9.265 12.538 1.00 95.62 85 LYS A N 1
ATOM 604 C CA . LYS A 1 85 ? 6.919 -7.983 13.178 1.00 95.62 85 LYS A CA 1
ATOM 605 C C . LYS A 1 85 ? 5.422 -7.703 13.216 1.00 95.62 85 LYS A C 1
ATOM 607 O O . LYS A 1 85 ? 4.940 -7.228 14.242 1.00 95.62 85 LYS A O 1
ATOM 612 N N . HIS A 1 86 ? 4.700 -8.020 12.146 1.00 97.19 86 HIS A N 1
ATOM 613 C CA . HIS A 1 86 ? 3.244 -7.929 12.085 1.00 97.19 86 HIS A CA 1
ATOM 614 C C . HIS A 1 86 ? 2.616 -8.726 13.233 1.00 97.19 86 HIS A C 1
ATOM 616 O O . HIS A 1 86 ? 1.892 -8.161 14.051 1.00 97.19 86 HIS A O 1
ATOM 622 N N . ASN A 1 87 ? 2.994 -10.001 13.364 1.00 96.31 87 ASN A N 1
ATOM 623 C CA . ASN A 1 87 ? 2.495 -10.882 14.419 1.00 96.31 87 ASN A CA 1
ATOM 624 C C . ASN A 1 87 ? 2.878 -10.371 15.818 1.00 96.31 87 ASN A C 1
ATOM 626 O O . ASN A 1 87 ? 2.033 -10.316 16.707 1.00 96.31 87 ASN A O 1
ATOM 630 N N . ALA A 1 88 ? 4.128 -9.931 16.010 1.00 95.56 88 ALA A N 1
ATOM 631 C CA . ALA A 1 88 ? 4.597 -9.400 17.294 1.00 95.56 88 ALA A CA 1
ATOM 632 C C . ALA A 1 88 ? 3.847 -8.129 17.742 1.00 95.56 88 ALA A C 1
ATOM 634 O O . ALA A 1 88 ? 3.747 -7.861 18.938 1.00 95.56 88 ALA A O 1
ATOM 635 N N . CYS A 1 89 ? 3.304 -7.355 16.799 1.00 97.00 89 CYS A N 1
ATOM 636 C CA . CYS A 1 89 ? 2.481 -6.180 17.089 1.00 97.00 89 CYS A CA 1
ATOM 637 C C . CYS A 1 89 ? 0.986 -6.509 17.257 1.00 97.00 89 CYS A C 1
ATOM 639 O O . CYS A 1 89 ? 0.194 -5.592 17.456 1.00 97.00 89 CYS A O 1
ATOM 641 N N . GLY A 1 90 ? 0.590 -7.786 17.186 1.00 97.12 90 GLY A N 1
ATOM 642 C CA . GLY A 1 90 ? -0.810 -8.217 17.274 1.00 97.12 90 GLY A CA 1
ATOM 643 C C . GLY A 1 90 ? -1.581 -8.126 15.955 1.00 97.12 90 GLY A C 1
ATOM 644 O O . GLY A 1 90 ? -2.811 -8.068 15.971 1.00 97.12 90 GLY A O 1
ATOM 645 N N . GLY A 1 91 ? -0.871 -8.088 14.826 1.00 96.81 91 GLY A N 1
ATOM 646 C CA . GLY A 1 91 ? -1.458 -8.085 13.492 1.00 96.81 91 GLY A CA 1
ATOM 647 C C . GLY A 1 91 ? -2.271 -9.356 13.216 1.00 96.81 91 GLY A C 1
ATOM 648 O O . GLY A 1 91 ? -1.753 -10.453 13.447 1.00 96.81 91 GLY A O 1
ATOM 649 N N . PRO A 1 92 ? -3.530 -9.248 12.748 1.00 94.38 92 PRO A N 1
ATOM 650 C CA . PRO A 1 92 ? -4.357 -10.418 12.473 1.00 94.38 92 PRO A CA 1
ATOM 651 C C . PRO A 1 92 ? -3.836 -11.239 11.285 1.00 94.38 92 PRO A C 1
ATOM 653 O O . PRO A 1 92 ? -3.430 -10.668 10.265 1.00 94.38 92 PRO A O 1
ATOM 656 N N . PRO A 1 93 ? -3.911 -12.582 11.351 1.00 88.44 93 PRO A N 1
ATOM 657 C CA . PRO A 1 93 ? -3.552 -13.424 10.219 1.00 88.44 93 PRO A CA 1
ATOM 658 C C . PRO A 1 93 ? -4.415 -13.085 8.997 1.00 88.44 93 PRO A C 1
ATOM 660 O O . PRO A 1 93 ? -5.548 -12.624 9.111 1.00 88.44 93 PRO A O 1
ATOM 663 N N . GLY A 1 94 ? -3.868 -13.295 7.800 1.00 88.81 94 GLY A N 1
ATOM 664 C CA . GLY A 1 94 ? -4.587 -13.043 6.547 1.00 88.81 94 GLY A CA 1
ATOM 665 C C . GLY A 1 94 ? -4.640 -11.577 6.109 1.00 88.81 94 GLY A C 1
ATOM 666 O O . GLY A 1 94 ? -4.956 -11.317 4.952 1.00 88.81 94 GLY A O 1
ATOM 667 N N . ARG A 1 95 ? -4.270 -10.611 6.962 1.00 96.44 95 ARG A N 1
ATOM 668 C CA . ARG A 1 95 ? -4.183 -9.202 6.547 1.00 96.44 95 ARG A CA 1
ATOM 669 C C . ARG A 1 95 ? -2.902 -8.931 5.753 1.00 96.44 95 ARG A C 1
ATOM 671 O O . ARG A 1 95 ? -1.881 -9.598 5.995 1.00 96.44 95 ARG A O 1
ATOM 678 N N . PRO A 1 96 ? -2.956 -8.016 4.769 1.00 98.31 96 PRO A N 1
ATOM 679 C CA . PRO A 1 96 ? -1.820 -7.747 3.910 1.00 98.31 96 PRO A CA 1
ATOM 680 C C . PRO A 1 96 ? -0.739 -6.934 4.612 1.00 98.31 96 PRO A C 1
ATOM 682 O O . PRO A 1 96 ? -0.972 -6.274 5.627 1.00 98.31 96 PRO A O 1
ATOM 685 N N . ILE A 1 97 ? 0.448 -6.971 4.020 1.00 98.75 97 ILE A N 1
ATOM 686 C CA . ILE A 1 97 ? 1.542 -6.063 4.342 1.00 98.75 97 ILE A CA 1
ATOM 687 C C . ILE A 1 97 ? 1.916 -5.343 3.050 1.00 98.75 97 ILE A C 1
ATOM 689 O O . ILE A 1 97 ? 2.168 -5.984 2.027 1.00 98.75 97 ILE A O 1
ATOM 693 N N . TYR A 1 98 ? 1.932 -4.016 3.102 1.00 98.75 98 TYR A N 1
ATOM 694 C CA . TYR A 1 98 ? 2.402 -3.171 2.014 1.00 98.75 98 TYR A CA 1
ATOM 695 C C . TYR A 1 98 ? 3.927 -3.085 2.077 1.00 98.75 98 TYR A C 1
ATOM 697 O O . TYR A 1 98 ? 4.471 -2.818 3.140 1.00 98.75 98 TYR A O 1
ATOM 705 N N . PHE A 1 99 ? 4.624 -3.348 0.973 1.00 98.38 99 PHE A N 1
ATOM 706 C CA . PHE A 1 99 ? 6.077 -3.193 0.875 1.00 98.38 99 PHE A CA 1
ATOM 707 C C . PHE A 1 99 ? 6.392 -1.934 0.074 1.00 98.38 99 PHE A C 1
ATOM 709 O O . PHE A 1 99 ? 5.965 -1.810 -1.076 1.00 98.38 99 PHE A O 1
ATOM 716 N N . SER A 1 100 ? 7.116 -0.999 0.684 1.00 97.38 100 SER A N 1
ATOM 717 C CA . SER A 1 100 ? 7.407 0.293 0.066 1.00 97.38 100 SER A CA 1
ATOM 718 C C . SER A 1 100 ? 8.425 0.193 -1.073 1.00 97.38 100 SER A C 1
ATOM 720 O O . SER A 1 100 ? 9.515 -0.359 -0.918 1.00 97.38 100 SER A O 1
ATOM 722 N N . VAL A 1 101 ? 8.072 0.805 -2.200 1.00 97.38 101 VAL A N 1
ATOM 723 C CA . VAL A 1 101 ? 8.951 1.232 -3.292 1.00 97.38 101 VAL A CA 1
ATOM 724 C C . VAL A 1 101 ? 8.968 2.762 -3.249 1.00 97.38 101 VAL A C 1
ATOM 726 O O . VAL A 1 101 ? 8.211 3.428 -3.951 1.00 97.38 101 VAL A O 1
ATOM 729 N N . ASP A 1 102 ? 9.767 3.307 -2.333 1.00 94.06 102 ASP A N 1
ATOM 730 C CA . ASP A 1 102 ? 9.723 4.720 -1.923 1.00 94.06 102 ASP A CA 1
ATOM 731 C C . ASP A 1 102 ? 10.598 5.630 -2.804 1.00 94.06 102 ASP A C 1
ATOM 733 O O . ASP A 1 102 ? 11.361 6.449 -2.316 1.00 94.06 102 ASP A O 1
ATOM 737 N N . PHE A 1 103 ? 10.539 5.442 -4.122 1.00 95.12 103 PHE A N 1
ATOM 738 C CA . PHE A 1 103 ? 11.265 6.261 -5.094 1.00 95.12 103 PHE A CA 1
ATOM 739 C C . PHE A 1 103 ? 10.557 6.250 -6.453 1.00 95.12 103 PHE A C 1
ATOM 741 O O . PHE A 1 103 ? 9.746 5.365 -6.747 1.00 95.12 103 PHE A O 1
ATOM 748 N N . ASP A 1 104 ? 10.890 7.220 -7.309 1.00 95.00 104 ASP A N 1
ATOM 749 C CA . ASP A 1 104 ? 10.395 7.254 -8.688 1.00 95.00 104 ASP A CA 1
ATOM 750 C C . ASP A 1 104 ? 11.064 6.149 -9.511 1.00 95.00 104 ASP A C 1
ATOM 752 O O . ASP A 1 104 ? 12.250 6.234 -9.848 1.00 95.00 104 ASP A O 1
ATOM 756 N 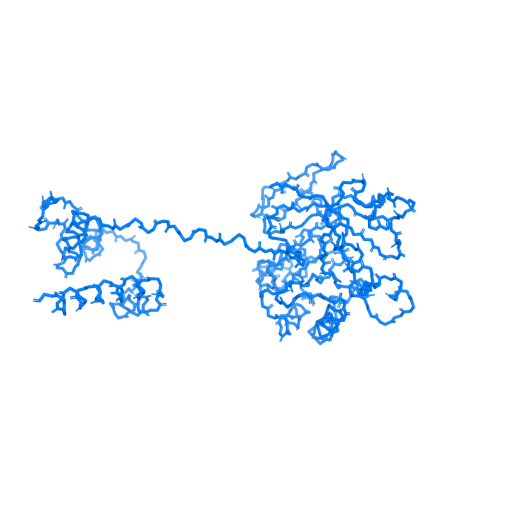N . ILE A 1 105 ? 10.331 5.074 -9.804 1.00 94.06 105 ILE A N 1
ATOM 757 C CA . ILE A 1 105 ? 10.904 3.978 -10.581 1.00 94.06 105 ILE A CA 1
ATOM 758 C C . ILE A 1 105 ? 11.086 4.405 -12.049 1.00 94.06 105 ILE A C 1
ATOM 760 O O . ILE A 1 105 ? 10.136 4.879 -12.680 1.00 94.06 105 ILE A O 1
ATOM 764 N N . PRO A 1 106 ? 12.263 4.184 -12.661 1.00 95.06 106 PRO A N 1
ATOM 765 C CA . PRO A 1 106 ? 12.401 4.370 -14.097 1.00 95.06 106 PRO A CA 1
ATOM 766 C C . PRO A 1 106 ? 11.637 3.277 -14.862 1.00 95.06 106 PRO A C 1
ATOM 768 O O . PRO A 1 106 ? 11.195 2.263 -14.315 1.00 95.06 106 PRO A O 1
ATOM 771 N N . ASP A 1 107 ? 11.477 3.460 -16.171 1.00 96.50 107 ASP A N 1
ATOM 772 C CA . ASP A 1 107 ? 11.162 2.347 -17.067 1.00 96.50 107 ASP A CA 1
ATOM 773 C C . ASP A 1 107 ? 12.449 1.572 -17.373 1.00 96.50 107 ASP A C 1
ATOM 775 O O . ASP A 1 107 ? 13.260 2.004 -18.189 1.00 96.50 107 ASP A O 1
ATOM 779 N N . PHE A 1 108 ? 12.650 0.438 -16.694 1.00 97.50 108 PHE A N 1
ATOM 780 C CA . PHE A 1 108 ? 13.850 -0.390 -16.866 1.00 97.50 108 PHE A CA 1
ATOM 781 C C . PHE A 1 108 ? 13.916 -1.089 -18.234 1.00 97.50 108 PHE A C 1
ATOM 783 O O . PHE A 1 108 ? 14.980 -1.572 -18.618 1.00 97.50 108 PHE A O 1
ATOM 790 N N . ALA A 1 109 ? 12.805 -1.141 -18.979 1.00 97.62 109 ALA A N 1
ATOM 791 C CA . ALA A 1 109 ? 12.746 -1.742 -20.307 1.00 97.62 109 ALA A CA 1
ATOM 792 C C . ALA A 1 109 ? 11.808 -0.939 -21.235 1.00 97.62 109 ALA A C 1
ATOM 794 O O . ALA A 1 109 ? 10.705 -1.403 -21.557 1.00 97.62 109 ALA A O 1
ATOM 795 N N . PRO A 1 110 ? 12.233 0.249 -21.717 1.00 96.44 110 PRO A N 1
ATOM 796 C CA . PRO A 1 110 ? 11.375 1.145 -22.497 1.00 96.44 110 PRO A CA 1
ATOM 797 C C . PRO A 1 110 ? 10.820 0.511 -23.779 1.00 96.44 110 PRO A C 1
ATOM 799 O O . PRO A 1 110 ? 9.664 0.741 -24.128 1.00 96.44 110 PRO A O 1
ATOM 802 N N . ALA A 1 111 ? 11.610 -0.345 -24.435 1.00 96.94 111 ALA A N 1
ATOM 803 C CA . ALA A 1 111 ? 11.224 -1.049 -25.660 1.00 96.94 111 ALA A CA 1
ATOM 804 C C . ALA A 1 111 ? 10.299 -2.261 -25.427 1.00 96.94 111 ALA A C 1
ATOM 806 O O . ALA A 1 111 ? 9.707 -2.775 -26.375 1.00 96.94 111 ALA A O 1
ATOM 807 N N . SER A 1 112 ? 10.168 -2.737 -24.185 1.00 97.06 112 SER A N 1
ATOM 808 C CA . SER A 1 112 ? 9.328 -3.891 -23.856 1.00 97.06 112 SER A CA 1
ATOM 809 C C . SER A 1 112 ? 7.905 -3.461 -23.507 1.00 97.06 112 SER A C 1
ATOM 811 O O . SER A 1 112 ? 7.695 -2.387 -22.949 1.00 97.06 112 SER A O 1
ATOM 813 N N . LYS A 1 113 ? 6.917 -4.317 -23.787 1.00 94.88 113 LYS A N 1
ATOM 814 C CA . LYS A 1 113 ? 5.547 -4.186 -23.255 1.00 94.88 113 LYS A CA 1
ATOM 815 C C . LYS A 1 113 ? 5.315 -5.032 -22.000 1.00 94.88 113 LYS A C 1
ATOM 817 O O . LYS A 1 113 ? 4.263 -4.905 -21.386 1.00 94.88 113 LYS A O 1
ATOM 822 N N . ASP A 1 114 ? 6.273 -5.877 -21.622 1.00 97.50 114 ASP A N 1
ATOM 823 C CA . ASP A 1 114 ? 6.169 -6.715 -20.429 1.00 97.50 114 ASP A CA 1
ATOM 824 C C . ASP A 1 114 ? 6.289 -5.854 -19.155 1.00 97.50 114 ASP A C 1
ATOM 826 O O . ASP A 1 114 ? 7.349 -5.258 -18.925 1.00 97.50 114 ASP A O 1
ATOM 830 N N . PRO A 1 115 ? 5.246 -5.786 -18.303 1.00 96.62 115 PRO A N 1
ATOM 831 C CA . PRO A 1 115 ? 5.291 -5.005 -17.070 1.00 96.62 115 PRO A CA 1
ATOM 832 C C . PRO A 1 115 ? 6.399 -5.471 -16.118 1.00 96.62 115 PRO A C 1
ATOM 834 O O . PRO A 1 115 ? 6.949 -4.647 -15.386 1.00 96.62 115 PRO A O 1
ATOM 837 N N . ARG A 1 116 ? 6.781 -6.757 -16.147 1.00 98.00 116 ARG A N 1
ATOM 838 C CA . ARG A 1 116 ? 7.861 -7.288 -15.304 1.00 98.00 116 ARG A CA 1
ATOM 839 C C . ARG A 1 116 ? 9.221 -6.772 -15.752 1.00 98.00 116 ARG A C 1
ATOM 841 O O . ARG A 1 116 ? 9.973 -6.273 -14.918 1.00 98.00 116 ARG A O 1
ATOM 848 N N . ALA A 1 117 ? 9.513 -6.798 -17.052 1.00 98.12 117 ALA A N 1
ATOM 849 C CA . ALA A 1 117 ? 10.720 -6.180 -17.596 1.00 98.12 117 ALA A CA 1
ATOM 850 C C . ALA A 1 117 ? 10.819 -4.684 -17.233 1.00 98.12 117 ALA A C 1
ATOM 852 O O . ALA A 1 117 ? 11.878 -4.216 -16.817 1.00 98.12 117 ALA A O 1
ATOM 853 N N . LYS A 1 118 ? 9.703 -3.943 -17.303 1.00 98.25 118 LYS A N 1
ATOM 854 C CA . LYS A 1 118 ? 9.652 -2.513 -16.941 1.00 98.25 118 LYS A CA 1
ATOM 855 C C . LYS A 1 118 ? 9.890 -2.222 -15.457 1.00 98.25 118 LYS A C 1
ATOM 857 O O . LYS A 1 118 ? 10.208 -1.085 -15.114 1.00 98.25 118 LYS A O 1
ATOM 862 N N . LEU A 1 119 ? 9.707 -3.210 -14.581 1.00 97.94 119 LEU A N 1
ATOM 863 C CA . LEU A 1 119 ? 9.967 -3.113 -13.141 1.00 97.94 119 LEU A CA 1
ATOM 864 C C . LEU A 1 119 ? 11.437 -3.378 -12.777 1.00 97.94 119 LEU A C 1
ATOM 866 O O . LEU A 1 119 ? 11.840 -3.084 -11.652 1.00 97.94 119 LEU A O 1
ATOM 870 N N . GLY A 1 120 ? 12.244 -3.929 -13.690 1.00 97.25 120 GLY A N 1
ATOM 871 C CA . GLY A 1 120 ? 13.648 -4.245 -13.425 1.00 97.25 120 GLY A CA 1
ATOM 872 C C . GLY A 1 120 ? 13.813 -5.096 -12.163 1.00 97.25 120 GLY A C 1
ATOM 873 O O . GLY A 1 120 ? 13.137 -6.109 -11.998 1.00 97.25 120 GLY A O 1
ATOM 874 N N . ALA A 1 121 ? 14.682 -4.666 -11.243 1.00 96.94 121 ALA A N 1
ATOM 875 C CA . ALA A 1 121 ? 14.960 -5.379 -9.992 1.00 96.94 121 ALA A CA 1
ATOM 876 C C . ALA A 1 121 ? 13.783 -5.405 -8.991 1.00 96.94 121 ALA A C 1
ATOM 878 O O . ALA A 1 121 ? 13.774 -6.248 -8.090 1.00 96.94 121 ALA A O 1
ATOM 879 N N . VAL A 1 122 ? 12.766 -4.553 -9.175 1.00 98.12 122 VAL A N 1
ATOM 880 C CA . VAL A 1 122 ? 11.565 -4.539 -8.325 1.00 98.12 122 VAL A CA 1
ATOM 881 C C . VAL A 1 122 ? 10.721 -5.799 -8.544 1.00 98.12 122 VAL A C 1
ATOM 883 O O . VAL A 1 122 ? 10.210 -6.366 -7.580 1.00 98.12 122 VAL A O 1
ATOM 886 N N . ALA A 1 123 ? 10.624 -6.309 -9.778 1.00 98.56 123 ALA A N 1
ATOM 887 C CA . ALA A 1 123 ? 9.881 -7.541 -10.063 1.00 98.56 123 ALA A CA 1
ATOM 888 C C . ALA A 1 123 ? 10.399 -8.766 -9.274 1.00 98.56 123 ALA A C 1
ATOM 890 O O . ALA A 1 123 ? 9.608 -9.361 -8.538 1.00 98.56 123 ALA A O 1
ATOM 891 N N . PRO A 1 124 ? 11.699 -9.133 -9.328 1.00 98.38 124 PRO A N 1
ATOM 892 C CA . PRO A 1 124 ? 12.211 -10.256 -8.550 1.00 98.38 124 PRO A CA 1
ATOM 893 C C . PRO A 1 124 ? 12.142 -10.019 -7.038 1.00 98.38 124 PRO A C 1
ATOM 895 O O . PRO A 1 124 ? 11.954 -10.980 -6.296 1.00 98.38 124 PRO A O 1
ATOM 898 N N . TYR A 1 125 ? 12.251 -8.775 -6.554 1.00 98.62 125 TYR A N 1
ATOM 899 C CA . TYR A 1 125 ? 12.006 -8.461 -5.141 1.00 98.62 125 TYR A CA 1
ATOM 900 C C . TYR A 1 125 ? 10.578 -8.848 -4.717 1.00 98.62 125 TYR A C 1
ATOM 902 O O . TYR A 1 125 ? 10.408 -9.582 -3.740 1.00 98.62 125 TYR A O 1
ATOM 910 N N . PHE A 1 126 ? 9.561 -8.473 -5.499 1.00 98.62 126 PHE A N 1
ATOM 911 C CA . PHE A 1 126 ? 8.174 -8.865 -5.229 1.00 98.62 126 PHE A CA 1
ATOM 912 C C . PHE A 1 126 ? 7.896 -10.361 -5.440 1.00 98.62 126 PHE A C 1
ATOM 914 O O . PHE A 1 126 ? 7.090 -10.916 -4.695 1.00 98.62 126 PHE A O 1
ATOM 921 N N . ASP A 1 127 ? 8.605 -11.058 -6.337 1.00 98.50 127 ASP A N 1
ATOM 922 C CA . ASP A 1 127 ? 8.547 -12.532 -6.390 1.00 98.50 127 ASP A CA 1
ATOM 923 C C . ASP A 1 127 ? 9.011 -13.159 -5.063 1.00 98.50 127 ASP A C 1
ATOM 925 O O . ASP A 1 127 ? 8.447 -14.148 -4.588 1.00 98.50 127 ASP A O 1
ATOM 929 N N . GLY A 1 128 ? 10.048 -12.582 -4.444 1.00 98.25 128 GLY A N 1
ATOM 930 C CA . GLY A 1 128 ? 10.535 -13.001 -3.132 1.00 98.25 128 GLY A CA 1
ATOM 931 C C . GLY A 1 128 ? 9.476 -12.815 -2.048 1.00 98.25 128 GLY A C 1
ATOM 932 O O . GLY A 1 128 ? 9.215 -13.742 -1.279 1.00 98.25 128 GLY A O 1
ATOM 933 N N . ILE A 1 129 ? 8.813 -11.658 -2.043 1.00 98.62 129 ILE A N 1
ATOM 934 C CA . ILE A 1 129 ? 7.730 -11.345 -1.102 1.00 98.62 129 ILE A CA 1
ATOM 935 C C . ILE A 1 129 ? 6.550 -12.308 -1.281 1.00 98.62 129 ILE A C 1
ATOM 937 O O . ILE A 1 129 ? 6.090 -12.916 -0.312 1.00 98.62 129 ILE A O 1
ATOM 941 N N . LEU A 1 130 ? 6.093 -12.500 -2.522 1.00 96.75 130 LEU A N 1
ATOM 942 C CA . LEU A 1 130 ? 5.007 -13.422 -2.857 1.00 96.75 130 LEU A CA 1
ATOM 943 C C . LEU A 1 130 ? 5.294 -14.854 -2.421 1.00 96.75 130 LEU A C 1
ATOM 945 O O . LEU A 1 130 ? 4.389 -15.521 -1.930 1.00 96.75 130 LEU A O 1
ATOM 949 N N . SER A 1 131 ? 6.541 -15.317 -2.544 1.00 97.69 131 SER A N 1
ATOM 950 C CA . SER A 1 131 ? 6.909 -16.675 -2.124 1.00 97.69 131 SER A CA 1
ATOM 951 C C . SER A 1 131 ? 6.758 -16.929 -0.618 1.00 97.69 131 SER A C 1
ATOM 953 O O . SER A 1 131 ? 6.759 -18.082 -0.197 1.00 97.69 131 SER A O 1
ATOM 955 N N . VAL A 1 132 ? 6.625 -15.872 0.192 1.00 97.44 132 VAL A N 1
ATOM 956 C CA . VAL A 1 132 ? 6.450 -15.956 1.649 1.00 97.44 132 VAL A CA 1
ATOM 957 C C . VAL A 1 132 ? 5.017 -15.625 2.073 1.00 97.44 132 VAL A C 1
ATOM 959 O O . VAL A 1 132 ? 4.455 -16.313 2.920 1.00 97.44 132 VAL A O 1
ATOM 962 N N . LEU A 1 133 ? 4.427 -14.561 1.521 1.00 93.44 133 LEU A N 1
ATOM 963 C CA . LEU A 1 133 ? 3.103 -14.062 1.923 1.00 93.44 133 LEU A CA 1
ATOM 964 C C . LEU A 1 133 ? 1.946 -14.653 1.114 1.00 93.44 133 LEU A C 1
ATOM 966 O O . LEU A 1 133 ? 0.814 -14.678 1.602 1.00 93.44 133 LEU A O 1
ATOM 970 N N . GLY A 1 134 ? 2.222 -15.101 -0.110 1.00 95.31 134 GLY A N 1
ATOM 971 C CA . GLY A 1 134 ? 1.213 -15.441 -1.102 1.00 95.31 134 GLY A CA 1
ATOM 972 C C . GLY A 1 134 ? 0.506 -14.211 -1.696 1.00 95.31 134 GLY A C 1
ATOM 973 O O . GLY A 1 134 ? 0.553 -13.109 -1.142 1.00 95.31 134 GLY A O 1
ATOM 974 N N . PRO A 1 135 ? -0.202 -14.385 -2.826 1.00 90.75 135 PRO A N 1
ATOM 975 C CA . PRO A 1 135 ? -0.837 -13.284 -3.555 1.00 90.75 135 PRO A CA 1
ATOM 976 C C . PRO A 1 135 ? -1.905 -12.551 -2.737 1.00 90.75 135 PRO A C 1
ATOM 978 O O . PRO A 1 135 ? -2.061 -11.342 -2.878 1.00 90.75 135 PRO A O 1
ATOM 981 N N . ALA A 1 136 ? -2.604 -13.247 -1.836 1.00 93.94 136 ALA A N 1
ATOM 982 C CA . ALA A 1 136 ? -3.682 -12.664 -1.038 1.00 93.94 136 ALA A CA 1
ATOM 983 C C . ALA A 1 136 ? -3.209 -11.588 -0.044 1.00 93.94 136 ALA A C 1
ATOM 985 O O . ALA A 1 136 ? -4.014 -10.762 0.378 1.00 93.94 136 ALA A O 1
ATOM 986 N N . ARG A 1 137 ? -1.924 -11.579 0.340 1.00 97.38 137 ARG A N 1
ATOM 987 C CA . ARG A 1 137 ? -1.392 -10.709 1.407 1.00 97.38 137 ARG A CA 1
ATOM 988 C C . ARG A 1 137 ? -0.303 -9.744 0.946 1.00 97.38 137 ARG A C 1
ATOM 990 O O . ARG A 1 137 ? 0.141 -8.914 1.738 1.00 97.38 137 ARG A O 1
ATOM 997 N N . THR A 1 138 ? 0.128 -9.834 -0.306 1.00 98.62 138 THR A N 1
ATOM 998 C CA . THR A 1 138 ? 1.190 -8.975 -0.830 1.00 98.62 138 THR A CA 1
ATO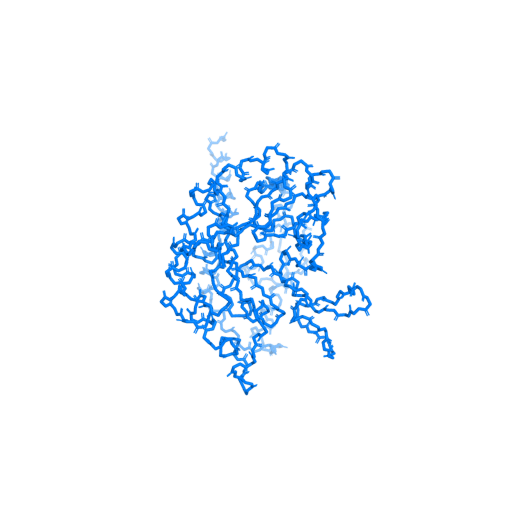M 999 C C . THR A 1 138 ? 0.613 -7.651 -1.322 1.00 98.62 138 THR A C 1
ATOM 1001 O O . THR A 1 138 ? -0.171 -7.614 -2.277 1.00 98.62 138 THR A O 1
ATOM 1004 N N . GLY A 1 139 ? 1.002 -6.562 -0.659 1.00 98.75 139 GLY A N 1
ATOM 1005 C CA . GLY A 1 139 ? 0.709 -5.195 -1.069 1.00 98.75 139 GLY A CA 1
ATOM 1006 C C . GLY A 1 139 ? 1.963 -4.396 -1.401 1.00 98.75 139 GLY A C 1
ATOM 1007 O O . GLY A 1 139 ? 3.068 -4.779 -1.015 1.00 98.75 139 GLY A O 1
ATOM 1008 N N . ALA A 1 140 ? 1.791 -3.258 -2.066 1.00 98.75 140 ALA A N 1
ATOM 1009 C CA . ALA A 1 140 ? 2.873 -2.311 -2.324 1.00 98.75 140 ALA A CA 1
ATOM 1010 C C . ALA A 1 140 ? 2.473 -0.873 -2.021 1.00 98.75 140 ALA A C 1
ATOM 1012 O O . ALA A 1 140 ? 1.332 -0.475 -2.273 1.00 98.75 140 ALA A O 1
ATOM 1013 N N . TYR A 1 141 ? 3.452 -0.110 -1.543 1.00 98.69 141 TYR A N 1
ATOM 1014 C CA . TYR A 1 141 ? 3.413 1.344 -1.544 1.00 98.69 141 TYR A CA 1
ATOM 1015 C C . TYR A 1 141 ? 4.349 1.905 -2.619 1.00 98.69 141 TYR A C 1
ATOM 1017 O O . TYR A 1 141 ? 5.418 1.338 -2.841 1.00 98.69 141 TYR A O 1
ATOM 1025 N N . GLY A 1 142 ? 3.969 2.998 -3.282 1.00 98.25 142 GLY A N 1
ATOM 1026 C CA . GLY A 1 142 ? 4.849 3.708 -4.215 1.00 98.25 142 GLY A CA 1
ATOM 1027 C C . GLY A 1 142 ? 4.118 4.643 -5.178 1.00 98.25 142 GLY A C 1
ATOM 1028 O O . GLY A 1 142 ? 2.906 4.842 -5.086 1.00 98.25 142 GLY A O 1
ATOM 1029 N N . GLY A 1 143 ? 4.864 5.214 -6.124 1.00 98.12 143 GLY A N 1
ATOM 1030 C CA . GLY A 1 143 ? 4.317 6.060 -7.190 1.00 98.12 143 GLY A CA 1
ATOM 1031 C C . GLY A 1 143 ? 3.488 5.301 -8.233 1.00 98.12 143 GLY A C 1
ATOM 1032 O O . GLY A 1 143 ? 3.458 4.066 -8.261 1.00 98.12 143 GLY A O 1
ATOM 1033 N N . TYR A 1 144 ? 2.852 6.043 -9.145 1.00 98.06 144 TYR A N 1
ATOM 1034 C CA . TYR A 1 144 ? 1.953 5.504 -10.173 1.00 98.06 144 TYR A CA 1
ATOM 1035 C C . TYR A 1 144 ? 2.581 4.362 -10.976 1.00 98.06 144 TYR A C 1
ATOM 1037 O O . TYR A 1 144 ? 1.961 3.314 -11.159 1.00 98.06 144 TYR A O 1
ATOM 1045 N N . TRP A 1 145 ? 3.823 4.528 -11.435 1.00 97.31 145 TRP A N 1
ATOM 1046 C CA . TRP A 1 145 ? 4.484 3.514 -12.255 1.00 97.31 145 TRP A CA 1
ATOM 1047 C C . TRP A 1 145 ? 4.844 2.249 -11.486 1.00 97.31 145 TRP A C 1
ATOM 1049 O O . TRP A 1 145 ? 4.753 1.164 -12.057 1.00 97.31 145 TRP A O 1
ATOM 1059 N N . ALA A 1 146 ? 5.205 2.361 -10.206 1.00 97.94 146 ALA A N 1
ATOM 1060 C CA . ALA A 1 146 ? 5.452 1.194 -9.368 1.00 97.94 146 ALA A CA 1
ATOM 1061 C C . ALA A 1 146 ? 4.157 0.406 -9.159 1.00 97.94 146 ALA A C 1
ATOM 1063 O O . ALA A 1 146 ? 4.099 -0.781 -9.477 1.00 97.94 146 ALA A O 1
ATOM 1064 N N . ILE A 1 147 ? 3.098 1.080 -8.703 1.00 98.69 147 ILE A N 1
ATOM 1065 C CA . ILE A 1 147 ? 1.819 0.441 -8.380 1.00 98.69 147 ILE A CA 1
ATOM 1066 C C . ILE A 1 147 ? 1.152 -0.163 -9.620 1.00 98.69 147 ILE A C 1
ATOM 1068 O O . ILE A 1 147 ? 0.805 -1.345 -9.606 1.00 98.69 147 ILE A O 1
ATOM 1072 N N . SER A 1 148 ? 1.016 0.602 -10.707 1.00 98.38 148 SER A N 1
ATOM 1073 C CA . SER A 1 148 ? 0.350 0.121 -11.928 1.00 98.38 148 SER A CA 1
ATOM 1074 C C . SER A 1 148 ? 1.056 -1.093 -12.533 1.00 98.38 148 SER A C 1
ATOM 1076 O O . SER A 1 148 ? 0.414 -2.106 -12.810 1.00 98.38 148 SER A O 1
ATOM 1078 N N . ARG A 1 149 ? 2.390 -1.050 -12.660 1.00 98.38 149 ARG A N 1
ATOM 1079 C CA . ARG A 1 149 ? 3.164 -2.162 -13.228 1.00 98.38 149 ARG A CA 1
ATOM 1080 C C . ARG A 1 149 ? 3.174 -3.384 -12.316 1.00 98.38 149 ARG A C 1
ATOM 1082 O O . ARG A 1 149 ? 3.143 -4.499 -12.825 1.00 98.38 149 ARG A O 1
ATOM 1089 N N . LEU A 1 150 ? 3.189 -3.210 -10.991 1.00 98.75 150 LEU A N 1
ATOM 1090 C CA . LEU A 1 150 ? 3.073 -4.330 -10.052 1.00 98.75 150 LEU A CA 1
ATOM 1091 C C . LEU A 1 150 ? 1.709 -5.023 -10.163 1.00 98.75 150 LEU A C 1
ATOM 1093 O O . LEU A 1 150 ? 1.656 -6.255 -10.149 1.00 98.75 150 LEU A O 1
ATOM 1097 N N . PHE A 1 151 ? 0.619 -4.268 -10.327 1.00 98.69 151 PHE A N 1
ATOM 1098 C CA . PHE A 1 151 ? -0.690 -4.858 -10.608 1.00 98.69 151 PHE A CA 1
ATOM 1099 C C . PHE A 1 151 ? -0.731 -5.556 -11.974 1.00 98.69 151 PHE A C 1
ATOM 1101 O O . PHE A 1 151 ? -1.218 -6.683 -12.061 1.00 98.69 151 PHE A O 1
ATOM 1108 N N . ASP A 1 152 ? -0.201 -4.933 -13.030 1.00 98.25 152 ASP A N 1
ATOM 1109 C CA . ASP A 1 152 ? -0.168 -5.517 -14.380 1.00 98.25 152 ASP A CA 1
ATOM 1110 C C . ASP A 1 152 ? 0.660 -6.810 -14.424 1.00 98.25 152 ASP A C 1
ATOM 1112 O O . ASP A 1 152 ? 0.275 -7.787 -15.065 1.00 98.25 152 ASP A O 1
ATOM 1116 N N . ALA A 1 153 ? 1.762 -6.850 -13.673 1.00 98.06 153 ALA A N 1
ATOM 1117 C CA . ALA A 1 153 ? 2.602 -8.027 -13.480 1.00 98.06 153 ALA A CA 1
ATOM 1118 C C . ALA A 1 153 ? 1.991 -9.085 -12.541 1.00 98.06 153 ALA A C 1
ATOM 1120 O O . ALA A 1 153 ? 2.609 -10.132 -12.337 1.00 98.06 153 ALA A O 1
ATOM 1121 N N . LYS A 1 154 ? 0.809 -8.822 -11.959 1.00 97.94 154 LYS A N 1
ATOM 1122 C CA . LYS A 1 154 ? 0.131 -9.672 -10.963 1.00 97.94 154 LYS A CA 1
ATOM 1123 C C . LYS A 1 154 ? 1.004 -9.975 -9.739 1.00 97.94 154 LYS A C 1
ATOM 1125 O O . LYS A 1 154 ? 0.932 -11.056 -9.160 1.00 97.94 154 LYS A O 1
ATOM 1130 N N . LEU A 1 155 ? 1.838 -9.010 -9.355 1.00 98.25 155 LEU A N 1
ATOM 1131 C CA . LEU A 1 155 ? 2.790 -9.130 -8.252 1.00 98.25 155 LEU A CA 1
ATOM 1132 C C . LEU A 1 155 ? 2.217 -8.692 -6.897 1.00 98.25 155 LEU A C 1
ATOM 1134 O O . LEU A 1 155 ? 2.787 -9.001 -5.851 1.00 98.25 155 LEU A O 1
ATOM 1138 N N . ILE A 1 156 ? 1.092 -7.975 -6.915 1.00 98.62 156 ILE A N 1
ATOM 1139 C CA . ILE A 1 156 ? 0.408 -7.452 -5.730 1.00 98.62 156 ILE A CA 1
ATOM 1140 C C . ILE A 1 156 ? -1.105 -7.634 -5.857 1.00 98.62 156 ILE A C 1
ATOM 1142 O O . ILE A 1 156 ? -1.656 -7.639 -6.960 1.00 98.62 156 ILE A O 1
ATOM 1146 N N . ARG A 1 157 ? -1.781 -7.721 -4.710 1.00 98.12 157 ARG A N 1
ATOM 1147 C CA . ARG A 1 157 ? -3.247 -7.633 -4.596 1.00 98.12 157 ARG A CA 1
ATOM 1148 C C . ARG A 1 157 ? -3.710 -6.307 -3.993 1.00 98.12 157 ARG A C 1
ATOM 1150 O O . ARG A 1 157 ? -4.862 -5.925 -4.208 1.00 98.12 157 ARG A O 1
ATOM 1157 N N . TRP A 1 158 ? -2.822 -5.631 -3.265 1.00 98.81 158 TRP A N 1
ATOM 1158 C CA . TRP A 1 158 ? -3.121 -4.431 -2.489 1.00 98.81 158 TRP A CA 1
ATOM 1159 C C . TRP A 1 158 ? -2.229 -3.265 -2.911 1.00 98.81 158 TRP A C 1
ATOM 1161 O O . TRP A 1 158 ? -1.011 -3.422 -3.006 1.00 98.81 158 TRP A O 1
ATOM 1171 N N . GLY A 1 159 ? -2.823 -2.097 -3.148 1.00 98.75 159 GLY A N 1
ATOM 1172 C CA . GLY A 1 159 ? -2.100 -0.898 -3.580 1.00 98.75 159 GLY A CA 1
ATOM 1173 C C . GLY A 1 159 ? -2.314 0.285 -2.642 1.00 98.75 159 GLY A C 1
ATOM 1174 O O . GLY A 1 159 ? -3.455 0.642 -2.347 1.00 98.75 159 GLY A O 1
ATOM 1175 N N . TRP A 1 160 ? -1.212 0.896 -2.211 1.00 98.88 160 TRP A N 1
ATOM 1176 C CA . TRP A 1 160 ? -1.174 2.184 -1.527 1.00 98.88 160 TRP A CA 1
ATOM 1177 C C . TRP A 1 160 ? -0.342 3.153 -2.361 1.00 98.88 160 TRP A C 1
ATOM 1179 O O . TRP A 1 160 ? 0.881 3.094 -2.377 1.00 98.88 160 TRP A O 1
ATOM 1189 N N . GLN A 1 161 ? -0.999 4.012 -3.130 1.00 98.81 161 GLN A N 1
ATOM 1190 C CA . GLN A 1 161 ? -0.284 4.843 -4.090 1.00 98.81 161 GLN A CA 1
ATOM 1191 C C . GLN A 1 161 ? 0.003 6.235 -3.527 1.00 98.81 161 GLN A C 1
ATOM 1193 O O . GLN A 1 161 ? -0.906 6.920 -3.060 1.00 98.81 161 GLN A O 1
ATOM 1198 N N . ALA A 1 162 ? 1.247 6.686 -3.627 1.00 98.38 162 ALA A N 1
ATOM 1199 C CA . ALA A 1 162 ? 1.620 8.045 -3.269 1.00 98.38 162 ALA A CA 1
ATOM 1200 C C . ALA A 1 162 ? 1.239 9.038 -4.371 1.00 98.38 162 ALA A C 1
ATOM 1202 O O . ALA A 1 162 ? 1.375 8.739 -5.557 1.00 98.38 162 ALA A O 1
ATOM 1203 N N . TYR A 1 163 ? 0.812 10.253 -4.014 1.00 98.19 163 TYR A N 1
ATOM 1204 C CA . TYR A 1 163 ? 0.736 11.350 -4.989 1.00 98.19 163 TYR A CA 1
ATOM 1205 C C . TYR A 1 163 ? 2.138 11.754 -5.481 1.00 98.19 163 TYR A C 1
ATOM 1207 O O . TYR A 1 163 ? 2.287 12.238 -6.608 1.00 98.19 163 TYR A O 1
ATOM 1215 N N . ALA A 1 164 ? 3.164 11.551 -4.644 1.00 96.12 164 ALA A N 1
ATOM 1216 C CA . ALA A 1 164 ? 4.557 11.627 -5.056 1.00 96.12 164 ALA A CA 1
ATOM 1217 C C . ALA A 1 164 ? 4.795 10.647 -6.217 1.00 96.12 164 ALA A C 1
ATOM 1219 O O . ALA A 1 164 ? 4.284 9.528 -6.211 1.00 96.12 164 ALA A O 1
ATOM 1220 N N . TRP A 1 165 ? 5.512 11.103 -7.250 1.00 97.12 165 TRP A N 1
ATOM 1221 C CA . TRP A 1 165 ? 5.820 10.300 -8.450 1.00 97.12 165 TRP A CA 1
ATOM 1222 C C . TRP A 1 165 ? 4.585 9.823 -9.236 1.00 97.12 165 TRP A C 1
ATOM 1224 O O . TRP A 1 165 ? 4.628 8.849 -9.987 1.00 97.12 165 TRP A O 1
ATOM 1234 N N . SER A 1 166 ? 3.463 10.528 -9.072 1.00 97.88 166 SER A N 1
ATOM 1235 C CA . SER A 1 166 ? 2.188 10.212 -9.728 1.00 97.88 166 SER A CA 1
ATOM 1236 C C . SER A 1 166 ? 1.615 11.394 -10.503 1.00 97.88 166 SER A C 1
ATOM 1238 O O . SER A 1 166 ? 0.412 11.443 -10.756 1.00 97.88 166 SER A O 1
ATOM 1240 N N . SER A 1 167 ? 2.441 12.385 -10.858 1.00 96.56 167 SER A N 1
ATOM 1241 C CA . SER A 1 167 ? 2.003 13.511 -11.688 1.00 96.56 167 SER A CA 1
ATOM 1242 C C . SER A 1 167 ? 1.353 13.008 -12.974 1.00 96.56 167 SER A C 1
ATOM 1244 O O . SER A 1 167 ? 1.898 12.150 -13.668 1.00 96.56 167 SER A O 1
ATOM 1246 N N . ALA A 1 168 ? 0.170 13.540 -13.281 1.00 93.69 168 ALA A N 1
ATOM 1247 C CA . ALA A 1 168 ? -0.542 13.167 -14.489 1.00 93.69 168 ALA A CA 1
ATOM 1248 C C . ALA A 1 168 ? 0.229 13.663 -15.718 1.00 93.69 168 ALA A C 1
ATOM 1250 O O . ALA A 1 168 ? 0.544 14.848 -15.828 1.00 93.69 168 ALA A O 1
ATOM 1251 N N . GLY A 1 169 ? 0.517 12.752 -16.642 1.00 88.81 169 GLY A N 1
ATOM 1252 C CA . GLY A 1 169 ? 0.972 13.091 -17.986 1.00 88.81 169 GLY A CA 1
ATOM 1253 C C . GLY A 1 169 ? -0.199 13.275 -18.956 1.00 88.81 169 GLY A C 1
ATOM 1254 O O . GLY A 1 169 ? -1.347 13.489 -18.564 1.00 88.81 169 GLY A O 1
ATOM 1255 N N . SER A 1 170 ? 0.097 13.170 -20.248 1.00 83.12 170 SER A N 1
ATOM 1256 C CA . SER A 1 170 ? -0.891 13.338 -21.316 1.00 83.12 170 SER A CA 1
ATOM 1257 C C . SER A 1 170 ? -1.677 12.055 -21.596 1.00 83.12 170 SER A C 1
ATOM 1259 O O . SER A 1 170 ? -1.109 10.964 -21.637 1.00 83.12 170 SER A O 1
ATOM 1261 N N . GLY A 1 171 ? -2.973 12.217 -21.874 1.00 80.06 171 GLY A N 1
ATOM 1262 C CA . GLY A 1 171 ? -3.853 11.161 -22.375 1.00 80.06 171 GLY A CA 1
ATOM 1263 C C . GLY A 1 171 ? -4.470 10.258 -21.296 1.00 80.06 171 GLY A C 1
ATOM 1264 O O . GLY A 1 171 ? -3.990 10.204 -20.160 1.00 80.06 171 GLY A O 1
ATOM 1265 N N . PRO A 1 172 ? -5.567 9.559 -21.635 1.00 83.38 172 PRO A N 1
ATOM 1266 C CA . PRO A 1 172 ? -6.163 8.564 -20.756 1.00 83.38 172 PRO A CA 1
ATOM 1267 C C . PRO A 1 172 ? -5.232 7.356 -20.597 1.00 83.38 172 PRO A C 1
ATOM 1269 O O . PRO A 1 172 ? -4.526 6.966 -21.529 1.00 83.38 172 PRO A O 1
ATOM 1272 N N . ARG A 1 173 ? -5.264 6.731 -19.417 1.00 89.31 173 ARG A N 1
ATOM 1273 C CA . ARG A 1 173 ? -4.576 5.466 -19.137 1.00 89.31 173 ARG A CA 1
ATOM 1274 C C . ARG A 1 173 ? -5.572 4.422 -18.627 1.00 89.31 173 ARG A C 1
ATOM 1276 O O . ARG A 1 173 ? -6.509 4.795 -17.920 1.00 89.31 173 ARG A O 1
ATOM 1283 N N . PRO A 1 174 ? -5.388 3.130 -18.952 1.00 91.44 174 PRO A N 1
ATOM 1284 C CA . PRO A 1 174 ? -6.196 2.060 -18.375 1.00 91.44 174 PRO A CA 1
ATOM 1285 C C . PRO A 1 174 ? -6.123 2.070 -16.848 1.00 91.44 174 PRO A C 1
ATOM 1287 O O . PRO A 1 174 ? -5.098 2.454 -16.283 1.00 91.44 174 PRO A O 1
ATOM 1290 N N . ASN A 1 175 ? -7.200 1.636 -16.188 1.00 96.19 175 ASN A N 1
ATOM 1291 C CA . ASN A 1 175 ? -7.271 1.506 -14.728 1.00 96.19 175 ASN A CA 1
ATOM 1292 C C . ASN A 1 175 ? -6.798 2.762 -13.984 1.00 96.19 175 ASN A C 1
ATOM 1294 O O . ASN A 1 175 ? -6.139 2.651 -12.962 1.00 96.19 175 ASN A O 1
ATOM 1298 N N . THR A 1 176 ? -7.042 3.961 -14.516 1.00 97.31 176 THR A N 1
ATOM 1299 C CA . THR A 1 176 ? -6.490 5.199 -13.958 1.00 97.31 176 THR A CA 1
ATOM 1300 C C . THR A 1 176 ? -7.580 6.240 -13.785 1.00 97.31 176 THR A C 1
ATOM 1302 O O . THR A 1 176 ? -8.362 6.493 -14.699 1.00 97.31 176 THR A O 1
ATOM 1305 N N . VAL A 1 177 ? -7.595 6.889 -12.624 1.00 96.00 177 VAL A N 1
ATOM 1306 C CA . VAL A 1 177 ? -8.376 8.100 -12.369 1.00 96.00 177 VAL A CA 1
ATOM 1307 C C . VAL A 1 177 ? -7.437 9.289 -12.201 1.00 96.00 177 VAL A C 1
ATOM 1309 O O . VAL A 1 177 ? -6.381 9.180 -11.579 1.00 96.00 177 VAL A O 1
ATOM 1312 N N . THR A 1 178 ? -7.823 10.439 -12.750 1.00 96.38 178 THR A N 1
ATOM 1313 C CA . THR A 1 178 ? -7.110 11.700 -12.525 1.00 96.38 178 THR A CA 1
ATOM 1314 C C . THR A 1 178 ? -7.725 12.423 -11.336 1.00 96.38 178 THR A C 1
ATOM 1316 O O . THR A 1 178 ? -8.899 12.785 -11.367 1.00 96.38 178 THR A O 1
ATOM 1319 N N . VAL A 1 179 ? -6.928 12.672 -10.302 1.00 95.31 179 VAL A N 1
ATOM 1320 C CA . VAL A 1 179 ? -7.342 13.392 -9.093 1.00 95.31 179 VAL A CA 1
ATOM 1321 C C . VAL A 1 179 ? -6.604 14.724 -9.032 1.00 95.31 179 VAL A C 1
ATOM 1323 O O . VAL A 1 179 ? -5.383 14.774 -9.190 1.00 95.31 179 VAL A O 1
ATOM 1326 N N . LYS A 1 180 ? -7.336 15.820 -8.799 1.00 96.69 180 LYS A N 1
ATOM 1327 C CA . LYS A 1 180 ? -6.731 17.133 -8.551 1.00 96.69 180 LYS A CA 1
ATOM 1328 C C . LYS A 1 180 ? -6.426 17.290 -7.066 1.00 96.69 180 LYS A C 1
ATOM 1330 O O . LYS A 1 180 ? -7.343 17.360 -6.255 1.00 96.69 180 LYS A O 1
ATOM 1335 N N . LEU A 1 181 ? -5.148 17.401 -6.720 1.00 96.31 181 LEU A N 1
ATOM 1336 C CA . LEU A 1 181 ? -4.687 17.697 -5.365 1.00 96.31 181 LEU A CA 1
ATOM 1337 C C . LEU A 1 181 ? -3.921 19.017 -5.407 1.00 96.31 181 LEU A C 1
ATOM 1339 O O . LEU A 1 181 ? -2.940 19.143 -6.137 1.00 96.31 181 LEU A O 1
ATOM 1343 N N . ARG A 1 182 ? -4.359 20.014 -4.629 1.00 95.12 182 ARG A N 1
ATOM 1344 C CA . ARG A 1 182 ? -3.642 21.300 -4.477 1.00 95.12 182 ARG A CA 1
ATOM 1345 C C . ARG A 1 182 ? -3.287 21.957 -5.829 1.00 95.12 182 ARG A C 1
ATOM 1347 O O . ARG A 1 182 ? -2.158 22.374 -6.057 1.00 95.12 182 ARG A O 1
ATOM 1354 N N . GLY A 1 183 ? -4.252 21.991 -6.752 1.00 95.31 183 GLY A N 1
ATOM 1355 C CA . GLY A 1 183 ? -4.109 22.618 -8.075 1.00 95.31 183 GLY A CA 1
ATOM 1356 C C . GLY A 1 183 ? -3.344 21.802 -9.125 1.00 95.31 183 GLY A C 1
ATOM 1357 O O . GLY A 1 183 ? -3.266 22.232 -10.273 1.00 95.31 183 GLY A O 1
ATOM 1358 N N . LYS A 1 184 ? -2.820 20.621 -8.778 1.00 96.62 184 LYS A N 1
ATOM 1359 C CA . LYS A 1 184 ? -2.094 19.730 -9.695 1.00 96.62 184 LYS A CA 1
ATOM 1360 C C . LYS A 1 184 ? -2.873 18.440 -9.933 1.00 96.62 184 LYS A C 1
ATOM 1362 O O . LYS A 1 184 ? -3.592 17.975 -9.051 1.00 96.62 184 LYS A O 1
ATOM 1367 N N . SER A 1 185 ? -2.733 17.873 -11.126 1.00 96.56 185 SER A N 1
ATOM 1368 C CA . SER A 1 185 ? -3.370 16.610 -11.508 1.00 96.56 185 SER A CA 1
ATOM 1369 C C . SER A 1 185 ? -2.426 15.437 -11.264 1.00 96.56 185 SER A C 1
ATOM 1371 O O . SER A 1 185 ? -1.255 15.489 -11.642 1.00 96.56 185 SER A O 1
ATOM 1373 N N . TYR A 1 186 ? -2.957 14.370 -10.678 1.00 97.81 186 TYR A N 1
ATOM 1374 C CA . TYR A 1 186 ? -2.235 13.138 -10.382 1.00 97.81 186 TYR A CA 1
ATOM 1375 C C . TYR A 1 186 ? -3.012 11.940 -10.913 1.00 97.81 186 TYR A C 1
ATOM 1377 O O . TYR A 1 186 ? -4.240 11.911 -10.827 1.00 97.81 186 TYR A O 1
ATOM 1385 N N . TRP A 1 187 ? -2.306 10.959 -11.461 1.00 98.00 187 TRP A N 1
ATOM 1386 C CA . TRP A 1 187 ? -2.881 9.676 -11.841 1.00 98.00 187 TRP A CA 1
ATOM 1387 C C . TRP A 1 187 ? -2.889 8.740 -10.645 1.00 98.00 187 TRP A C 1
ATOM 1389 O O . TRP A 1 187 ? -1.849 8.551 -10.032 1.00 98.00 187 TRP A O 1
ATOM 1399 N N . PHE A 1 188 ? -4.024 8.112 -10.352 1.00 98.12 188 PHE A N 1
ATOM 1400 C CA . PHE A 1 188 ? -4.141 7.030 -9.377 1.00 98.12 188 PHE A CA 1
ATOM 1401 C C . PHE A 1 188 ? -4.676 5.774 -10.050 1.00 98.12 188 PHE A C 1
ATOM 1403 O O . PHE A 1 188 ? -5.690 5.841 -10.745 1.00 98.12 188 PHE A O 1
ATOM 1410 N N . ASP A 1 189 ? -4.015 4.639 -9.832 1.00 98.38 189 ASP A N 1
ATOM 1411 C CA . ASP A 1 189 ? -4.509 3.354 -10.313 1.00 98.38 189 ASP A CA 1
ATOM 1412 C C . ASP A 1 189 ? -5.797 2.977 -9.560 1.00 98.38 189 ASP A C 1
ATOM 1414 O O . ASP A 1 189 ? -5.842 2.983 -8.328 1.00 98.38 189 ASP A O 1
ATOM 1418 N N . THR A 1 190 ? -6.869 2.663 -10.284 1.00 97.81 190 THR A N 1
ATOM 1419 C CA . THR A 1 190 ? -8.189 2.354 -9.715 1.00 97.81 190 THR A CA 1
ATOM 1420 C C . THR A 1 190 ? -8.213 1.028 -8.961 1.00 97.81 190 THR A C 1
ATOM 1422 O O . THR A 1 190 ? -9.167 0.764 -8.235 1.00 97.81 190 THR A O 1
ATOM 1425 N N . ARG A 1 191 ? -7.180 0.190 -9.116 1.00 98.25 191 ARG A N 1
ATOM 1426 C CA . ARG A 1 191 ? -7.008 -1.052 -8.352 1.00 98.25 191 ARG A CA 1
ATOM 1427 C C . ARG A 1 191 ? -6.390 -0.811 -6.974 1.00 98.25 191 ARG A C 1
ATOM 1429 O O . ARG A 1 191 ? -6.455 -1.715 -6.147 1.00 98.25 191 ARG A O 1
ATOM 1436 N N . ALA A 1 192 ? -5.797 0.356 -6.709 1.00 98.38 192 ALA A N 1
ATOM 1437 C CA . ALA A 1 192 ? -5.242 0.700 -5.400 1.00 98.38 192 ALA A CA 1
ATOM 1438 C C . ALA A 1 192 ? -6.353 1.055 -4.397 1.00 98.38 192 ALA A C 1
ATOM 1440 O O . ALA A 1 192 ? -7.302 1.767 -4.724 1.00 98.38 192 ALA A O 1
ATOM 1441 N N . GLN A 1 193 ? -6.226 0.569 -3.162 1.00 98.50 193 GLN A N 1
ATOM 1442 C CA . GLN A 1 193 ? -7.204 0.784 -2.091 1.00 98.50 193 GLN A CA 1
ATOM 1443 C C . GLN A 1 193 ? -6.894 2.027 -1.248 1.00 98.50 193 GLN A C 1
ATOM 1445 O O . GLN A 1 193 ? -7.807 2.589 -0.640 1.00 98.50 193 GLN A O 1
ATOM 1450 N N . LEU A 1 194 ? -5.627 2.449 -1.209 1.00 98.69 194 LEU A N 1
ATOM 1451 C CA . LEU A 1 194 ? -5.147 3.602 -0.448 1.00 98.69 194 LEU A CA 1
ATOM 1452 C C . LEU A 1 194 ? -4.443 4.614 -1.355 1.00 98.69 194 LEU A C 1
ATOM 1454 O O . LEU A 1 194 ? -3.798 4.248 -2.342 1.00 98.69 194 LEU A O 1
ATOM 1458 N N . ARG A 1 195 ? -4.521 5.891 -0.976 1.00 98.44 195 ARG A N 1
ATOM 1459 C CA . ARG A 1 195 ? -3.820 7.007 -1.616 1.00 98.44 195 ARG A CA 1
ATOM 1460 C C . ARG A 1 195 ? -3.173 7.892 -0.556 1.00 98.44 195 ARG A C 1
ATOM 1462 O O . ARG A 1 195 ? -3.901 8.444 0.261 1.00 98.44 195 ARG A O 1
ATOM 1469 N N . GLN A 1 196 ? -1.862 8.100 -0.615 1.00 98.56 196 GLN A N 1
ATOM 1470 C CA . GLN A 1 196 ? -1.223 9.182 0.140 1.00 98.56 196 GLN A CA 1
ATOM 1471 C C . GLN A 1 196 ? -1.407 10.476 -0.653 1.00 98.56 196 GLN A C 1
ATOM 1473 O O . GLN A 1 196 ? -0.987 10.573 -1.808 1.00 98.56 196 GLN A O 1
ATOM 1478 N N . ILE A 1 197 ? -2.086 11.464 -0.073 1.00 97.88 197 ILE A N 1
ATOM 1479 C CA . ILE A 1 197 ? -2.591 12.645 -0.793 1.00 97.88 197 ILE A CA 1
ATOM 1480 C C . ILE A 1 197 ? -1.914 13.955 -0.389 1.00 97.88 197 ILE A C 1
ATOM 1482 O O . ILE A 1 197 ? -2.058 14.955 -1.101 1.00 97.88 197 ILE A O 1
ATOM 1486 N N . GLN A 1 198 ? -1.179 13.980 0.724 1.00 97.81 198 GLN A N 1
ATOM 1487 C CA . GLN A 1 198 ? -0.469 15.164 1.205 1.00 97.81 198 GLN A CA 1
ATOM 1488 C C . GLN A 1 198 ? 0.593 14.788 2.235 1.00 97.81 198 GLN A C 1
ATOM 1490 O O . GLN A 1 198 ? 0.256 14.124 3.201 1.00 97.81 198 GLN A O 1
ATOM 1495 N N . ASN A 1 199 ? 1.812 15.306 2.087 1.00 97.19 199 ASN A N 1
ATOM 1496 C CA . ASN A 1 199 ? 2.869 15.091 3.075 1.00 97.19 199 ASN A CA 1
ATOM 1497 C C . ASN A 1 199 ? 2.984 16.254 4.059 1.00 97.19 199 ASN A C 1
ATOM 1499 O O . ASN A 1 199 ? 2.566 17.376 3.743 1.00 97.19 199 ASN A O 1
ATOM 1503 N N . GLY A 1 200 ? 3.592 15.986 5.211 1.00 95.94 200 GLY A N 1
ATOM 1504 C CA . GLY A 1 200 ? 4.018 17.007 6.166 1.00 95.94 200 GLY A CA 1
ATOM 1505 C C . GLY A 1 200 ? 2.874 17.726 6.882 1.00 95.94 200 GLY A C 1
ATOM 1506 O O . GLY A 1 200 ? 2.950 18.931 7.134 1.00 95.94 200 GLY A O 1
ATOM 1507 N N . ILE A 1 201 ? 1.765 17.030 7.145 1.00 97.19 201 ILE A N 1
ATOM 1508 C CA . ILE A 1 201 ? 0.687 17.553 7.986 1.00 97.19 201 ILE A CA 1
ATOM 1509 C C . ILE A 1 201 ? 1.061 17.424 9.465 1.00 97.19 201 ILE A C 1
ATOM 1511 O O . ILE A 1 201 ? 1.643 16.436 9.900 1.00 97.19 201 ILE A O 1
ATOM 1515 N N . ALA A 1 202 ? 0.680 18.413 10.270 1.00 97.44 202 ALA A N 1
ATOM 1516 C CA . ALA A 1 202 ? 0.892 18.369 11.710 1.00 97.44 202 ALA A CA 1
ATOM 1517 C C . ALA A 1 202 ? -0.356 17.836 12.424 1.00 97.44 202 ALA A C 1
ATOM 1519 O O . ALA A 1 202 ? -1.442 18.403 12.293 1.00 97.44 202 ALA A O 1
ATOM 1520 N N . VAL A 1 203 ? -0.194 16.792 13.238 1.00 97.31 203 VAL A N 1
ATOM 1521 C CA . VAL A 1 203 ? -1.222 16.332 14.183 1.00 97.31 203 VAL A CA 1
ATOM 1522 C C . VAL A 1 203 ? -0.605 16.276 15.570 1.00 97.31 203 VAL A C 1
ATOM 1524 O O . VAL A 1 203 ? 0.314 15.501 15.805 1.00 97.31 203 VAL A O 1
ATOM 1527 N N . ASN A 1 204 ? -1.084 17.109 16.499 1.00 96.44 204 ASN A N 1
ATOM 1528 C CA . ASN A 1 204 ? -0.528 17.199 17.858 1.00 96.44 204 ASN A CA 1
ATOM 1529 C C . ASN A 1 204 ? 0.999 17.442 17.878 1.00 96.44 204 ASN A C 1
ATOM 1531 O O . ASN A 1 204 ? 1.745 16.786 18.599 1.00 96.44 204 ASN A O 1
ATOM 1535 N N . GLY A 1 205 ? 1.476 18.333 17.001 1.00 94.06 205 GLY A N 1
ATOM 1536 C CA . GLY A 1 205 ? 2.904 18.635 16.843 1.00 94.06 205 GLY A CA 1
ATOM 1537 C C . GLY A 1 205 ? 3.740 17.523 16.191 1.00 94.06 205 GLY A C 1
ATOM 1538 O O . GLY A 1 205 ? 4.937 17.711 15.994 1.00 94.06 205 GLY A O 1
ATOM 1539 N N . ALA A 1 206 ? 3.140 16.382 15.839 1.00 95.62 206 ALA A N 1
ATOM 1540 C CA . ALA A 1 206 ? 3.799 15.296 15.129 1.00 95.62 206 ALA A CA 1
ATOM 1541 C C . ALA A 1 206 ? 3.611 15.427 13.613 1.00 95.62 206 ALA A C 1
ATOM 1543 O O . ALA A 1 206 ? 2.495 15.621 13.130 1.00 95.62 206 ALA A O 1
ATOM 1544 N N . ASP A 1 207 ? 4.713 15.264 12.885 1.00 96.88 207 ASP A N 1
ATOM 1545 C CA . ASP A 1 207 ? 4.753 15.185 11.426 1.00 96.88 207 ASP A CA 1
ATOM 1546 C C . ASP A 1 207 ? 4.111 13.883 10.934 1.00 96.88 207 ASP A C 1
ATOM 1548 O O . ASP A 1 207 ? 4.514 12.797 11.363 1.00 96.88 207 ASP A O 1
ATOM 1552 N N . CYS A 1 208 ? 3.090 13.994 10.093 1.00 98.06 208 CYS A N 1
ATOM 1553 C CA . CYS A 1 208 ? 2.378 12.878 9.483 1.00 98.06 208 CYS A CA 1
ATOM 1554 C C . CYS A 1 208 ? 2.154 13.163 7.995 1.00 98.06 208 CYS A C 1
ATOM 1556 O O . CYS A 1 208 ? 2.081 14.316 7.575 1.00 98.06 208 CYS A O 1
ATOM 1558 N N . ASP A 1 209 ? 1.922 12.118 7.222 1.00 98.25 209 ASP A N 1
ATOM 1559 C CA . ASP A 1 209 ? 1.416 12.211 5.863 1.00 98.25 209 ASP A CA 1
ATOM 1560 C C . ASP A 1 209 ? -0.055 11.776 5.862 1.00 98.25 209 ASP A C 1
ATOM 1562 O O . ASP A 1 209 ? -0.496 10.971 6.682 1.00 98.25 209 ASP A O 1
ATOM 1566 N N . LYS A 1 210 ? -0.862 12.394 5.002 1.00 98.56 210 LYS A N 1
ATOM 1567 C CA . LYS A 1 210 ? -2.310 12.210 4.934 1.00 98.56 210 LYS A CA 1
ATOM 1568 C C . LYS A 1 210 ? -2.661 11.156 3.898 1.00 98.56 210 LYS A C 1
ATOM 1570 O O . LYS A 1 210 ? -2.333 11.321 2.720 1.00 98.56 210 LYS A O 1
ATOM 1575 N N . ASP A 1 211 ? -3.464 10.188 4.318 1.00 98.62 211 ASP A N 1
ATOM 1576 C CA . ASP A 1 211 ? -3.972 9.111 3.480 1.00 98.62 211 ASP A CA 1
ATOM 1577 C C . ASP A 1 211 ? -5.491 9.152 3.304 1.00 98.62 211 ASP A C 1
ATOM 1579 O O . ASP A 1 211 ? -6.256 9.619 4.154 1.00 98.62 211 ASP A O 1
ATOM 1583 N N . GLU A 1 212 ? -5.928 8.588 2.187 1.00 98.19 212 GLU A N 1
ATOM 1584 C CA . GLU A 1 212 ? -7.316 8.373 1.814 1.00 98.19 212 GLU A CA 1
ATOM 1585 C C . GLU A 1 212 ? -7.528 6.894 1.463 1.00 98.19 212 GLU A C 1
ATOM 1587 O O . GLU A 1 212 ? -6.825 6.346 0.613 1.00 98.19 212 GLU A O 1
ATOM 1592 N N . ALA A 1 213 ? -8.522 6.250 2.079 1.00 98.25 213 ALA A N 1
ATOM 1593 C CA . ALA A 1 213 ? -8.989 4.932 1.662 1.00 98.25 213 ALA A CA 1
ATOM 1594 C C . ALA A 1 213 ? -10.170 5.055 0.702 1.00 98.25 213 ALA A C 1
ATOM 1596 O O . ALA A 1 213 ? -11.182 5.692 1.011 1.00 98.25 213 ALA A O 1
ATOM 1597 N N . VAL A 1 214 ? -10.046 4.387 -0.443 1.00 96.06 214 VAL A N 1
ATOM 1598 C CA . VAL A 1 214 ? -11.019 4.412 -1.547 1.00 96.06 214 VAL A CA 1
ATOM 1599 C C . VAL A 1 214 ? -11.718 3.070 -1.761 1.00 96.06 214 VAL A C 1
ATOM 1601 O O . VAL A 1 214 ? -12.512 2.919 -2.685 1.00 96.06 214 VAL A O 1
ATOM 1604 N N . ALA A 1 215 ? -11.467 2.109 -0.874 1.00 95.31 215 ALA A N 1
ATOM 1605 C CA . ALA A 1 215 ? -12.164 0.834 -0.786 1.00 95.31 215 ALA A CA 1
ATOM 1606 C C . ALA A 1 215 ? -12.612 0.575 0.661 1.00 95.31 215 ALA A C 1
ATOM 1608 O O . ALA A 1 215 ? -12.040 1.123 1.602 1.00 95.31 215 ALA A O 1
ATOM 1609 N N . ALA A 1 216 ? -13.642 -0.257 0.846 1.00 94.56 216 ALA A N 1
ATOM 1610 C CA . ALA A 1 216 ? -14.094 -0.656 2.181 1.00 94.56 216 ALA A CA 1
ATOM 1611 C C . ALA A 1 216 ? -13.084 -1.590 2.864 1.00 94.56 216 ALA A C 1
ATOM 1613 O O . ALA A 1 216 ? -12.766 -1.393 4.036 1.00 94.56 216 ALA A O 1
ATOM 1614 N N . ASP A 1 217 ? -12.558 -2.564 2.116 1.00 96.44 217 ASP A N 1
ATOM 1615 C CA . ASP A 1 217 ? -11.371 -3.326 2.493 1.00 96.44 217 ASP A CA 1
ATOM 1616 C C . ASP A 1 217 ? -10.147 -2.702 1.822 1.00 96.44 217 ASP A C 1
ATOM 1618 O O . ASP A 1 217 ? -10.028 -2.691 0.596 1.00 96.44 217 ASP A O 1
ATOM 1622 N N . PHE A 1 218 ? -9.240 -2.184 2.635 1.00 97.69 218 PHE A N 1
ATOM 1623 C CA . PHE A 1 218 ? -7.972 -1.610 2.208 1.00 97.69 218 PHE A CA 1
ATOM 1624 C C . PHE A 1 218 ? -6.783 -2.240 2.936 1.00 97.69 218 PHE A C 1
ATOM 1626 O O . PHE A 1 218 ? -5.691 -1.674 2.982 1.00 97.69 218 PHE A O 1
ATOM 1633 N N . GLY A 1 219 ? -6.969 -3.428 3.511 1.00 97.50 219 GLY A N 1
ATOM 1634 C CA . GLY A 1 219 ? -5.915 -4.118 4.247 1.00 97.50 219 GLY A CA 1
ATOM 1635 C C . GLY A 1 219 ? -5.839 -3.762 5.735 1.00 97.50 219 GLY A C 1
ATOM 1636 O O . GLY A 1 219 ? -4.938 -4.235 6.427 1.00 97.50 219 GLY A O 1
ATOM 1637 N N . GLN A 1 220 ? -6.792 -2.987 6.265 1.00 98.00 220 GLN A N 1
ATOM 1638 C CA . GLN A 1 220 ? -6.853 -2.653 7.687 1.00 98.00 220 GLN A CA 1
ATOM 1639 C C . GLN A 1 220 ? -7.067 -3.864 8.591 1.00 98.00 220 GLN A C 1
ATOM 1641 O O . GLN A 1 220 ? -7.807 -4.783 8.249 1.00 98.00 220 GLN A O 1
ATOM 1646 N N . TRP A 1 221 ? -6.455 -3.862 9.770 1.00 98.00 221 TRP A N 1
ATOM 1647 C CA . TRP A 1 221 ? -6.509 -4.982 10.708 1.00 98.00 221 TRP A CA 1
ATOM 1648 C C . TRP A 1 221 ? -7.919 -5.276 11.225 1.00 98.00 221 TRP A C 1
ATOM 1650 O O . TRP A 1 221 ? -8.258 -6.440 11.403 1.00 98.00 221 TRP A O 1
ATOM 1660 N N . GLY A 1 222 ? -8.748 -4.253 11.441 1.00 94.00 222 GLY A N 1
ATOM 1661 C CA . GLY A 1 222 ? -10.117 -4.404 11.929 1.00 94.00 222 GLY A CA 1
ATOM 1662 C C . GLY A 1 222 ? -11.155 -4.688 10.845 1.00 94.00 222 GLY A C 1
ATOM 1663 O O . GLY A 1 222 ? -12.345 -4.561 11.122 1.00 94.00 222 GLY A O 1
ATOM 1664 N N . PHE A 1 223 ? -10.750 -5.031 9.615 1.00 92.69 223 PHE A N 1
ATOM 1665 C CA . PHE A 1 223 ? -11.723 -5.347 8.574 1.00 92.69 223 PHE A CA 1
ATOM 1666 C C . PHE A 1 223 ? -12.460 -6.640 8.913 1.00 92.69 223 PHE A C 1
ATOM 1668 O O . PHE A 1 223 ? -11.870 -7.718 8.961 1.00 92.69 223 PHE A O 1
ATOM 1675 N N . VAL A 1 224 ? -13.765 -6.512 9.101 1.00 83.75 224 VAL A N 1
ATOM 1676 C CA . VAL A 1 224 ? -14.695 -7.630 9.135 1.00 83.75 224 VAL A CA 1
ATOM 1677 C C . VAL A 1 224 ? -15.447 -7.565 7.811 1.00 83.75 224 VAL A C 1
ATOM 1679 O O . VAL A 1 224 ? -16.101 -6.545 7.562 1.00 83.75 224 VAL A O 1
ATOM 1682 N N . PRO A 1 225 ? -15.341 -8.588 6.941 1.00 75.31 225 PRO A N 1
ATOM 1683 C CA . PRO A 1 225 ? -16.191 -8.664 5.766 1.00 75.31 225 PRO A CA 1
ATOM 1684 C C . PRO A 1 225 ? -17.629 -8.503 6.235 1.00 75.31 225 PRO A C 1
ATOM 1686 O O . PRO A 1 225 ? -18.035 -9.154 7.204 1.00 75.31 225 PRO A O 1
ATOM 1689 N N . LYS A 1 226 ? -18.410 -7.640 5.577 1.00 65.31 226 LYS A N 1
ATOM 1690 C CA . LYS A 1 226 ? -19.855 -7.784 5.722 1.00 65.31 226 LYS A CA 1
ATOM 1691 C C . LYS A 1 226 ? -20.138 -9.230 5.351 1.00 65.31 226 LYS A C 1
ATOM 1693 O O . LYS A 1 226 ? -19.695 -9.665 4.290 1.00 65.31 226 LYS A O 1
ATOM 1698 N N . LYS A 1 227 ? -20.787 -9.968 6.255 1.00 50.16 227 LYS A N 1
ATOM 1699 C CA . LYS A 1 227 ? -21.422 -11.226 5.887 1.00 50.16 227 LYS A CA 1
ATOM 1700 C C . LYS A 1 227 ? -22.244 -10.842 4.665 1.00 50.16 227 LYS A C 1
ATOM 1702 O O . LYS A 1 227 ? -23.089 -9.953 4.784 1.00 50.16 227 LYS A O 1
ATOM 1707 N N . GLU A 1 228 ? -21.869 -11.338 3.490 1.00 49.81 228 GLU A N 1
ATOM 1708 C CA . GLU A 1 228 ? -22.786 -11.263 2.367 1.00 49.81 228 GLU A CA 1
ATOM 1709 C C . GLU A 1 228 ? -24.060 -11.876 2.938 1.00 49.81 228 GLU A C 1
ATOM 1711 O O . GLU A 1 228 ? -24.020 -12.975 3.501 1.00 49.81 228 GLU A O 1
ATOM 1716 N N . GLU A 1 229 ? -25.140 -11.095 2.984 1.00 41.84 229 GLU A N 1
ATOM 1717 C CA . GLU A 1 229 ? -26.448 -11.717 3.074 1.00 41.84 229 GLU A CA 1
ATOM 1718 C C . GLU A 1 229 ? -26.406 -12.721 1.933 1.00 41.84 229 GLU A C 1
ATOM 1720 O O . GLU A 1 229 ? -26.211 -12.316 0.783 1.00 41.84 229 GLU A O 1
ATOM 1725 N N . GLU A 1 230 ? -26.404 -14.020 2.262 1.00 42.44 230 GLU A N 1
ATOM 1726 C CA . GLU A 1 230 ? -26.648 -15.030 1.244 1.00 42.44 230 GLU A CA 1
ATOM 1727 C C . GLU A 1 230 ? -27.863 -14.490 0.501 1.00 42.44 230 GLU A C 1
ATOM 1729 O O . GLU A 1 230 ? -28.850 -14.186 1.187 1.00 42.44 230 GLU A O 1
ATOM 1734 N N . PRO A 1 231 ? -27.758 -14.202 -0.813 1.00 36.66 231 PRO A N 1
ATOM 1735 C CA . PRO A 1 231 ? -28.883 -13.639 -1.533 1.00 36.66 231 PRO A CA 1
ATOM 1736 C C . PRO A 1 231 ? -30.057 -14.526 -1.172 1.00 36.66 231 PRO A C 1
ATOM 1738 O O . PRO A 1 231 ? -29.913 -15.748 -1.272 1.00 36.66 231 PRO A O 1
ATOM 1741 N N . GLU A 1 232 ? -31.121 -13.920 -0.631 1.00 39.91 232 GLU A N 1
ATOM 1742 C CA . GLU A 1 232 ? -32.341 -14.634 -0.278 1.00 39.91 232 GLU A CA 1
ATOM 1743 C C . GLU A 1 232 ? -32.599 -15.572 -1.445 1.00 39.91 232 GLU A C 1
ATOM 1745 O O . GLU A 1 232 ? -32.721 -15.113 -2.586 1.00 39.91 232 GLU A O 1
ATOM 1750 N N . VAL A 1 233 ? -32.440 -16.876 -1.198 1.00 42.06 233 VAL A N 1
ATOM 1751 C CA . VAL A 1 233 ? -32.449 -17.857 -2.272 1.00 42.06 233 VAL A CA 1
ATOM 1752 C C . VAL A 1 233 ? -33.857 -17.761 -2.815 1.00 42.06 233 VAL A C 1
ATOM 1754 O O . VAL A 1 233 ? -34.795 -18.237 -2.181 1.00 42.06 233 VAL A O 1
ATOM 1757 N N . ALA A 1 234 ? -34.025 -17.056 -3.933 1.00 38.97 234 ALA A N 1
ATOM 1758 C CA . ALA A 1 234 ? -35.278 -17.040 -4.645 1.00 38.97 234 ALA A CA 1
ATOM 1759 C C . ALA A 1 234 ? -35.452 -18.479 -5.113 1.00 38.97 234 ALA A C 1
ATOM 1761 O O . ALA A 1 234 ? -34.822 -18.906 -6.083 1.00 38.97 234 ALA A O 1
ATOM 1762 N N . PHE A 1 235 ? -36.211 -19.256 -4.342 1.00 40.47 235 PHE A N 1
ATOM 1763 C CA . PHE A 1 235 ? -36.646 -20.571 -4.758 1.00 40.47 235 PHE A CA 1
ATOM 1764 C C . PHE A 1 235 ? -37.306 -20.372 -6.114 1.00 40.47 235 PHE A C 1
ATOM 1766 O O . PHE A 1 235 ? -38.223 -19.563 -6.263 1.00 40.47 235 PHE A O 1
ATOM 1773 N N . MET A 1 236 ? -36.747 -21.029 -7.125 1.00 47.12 236 MET A N 1
ATOM 1774 C CA . MET A 1 236 ? -37.343 -21.009 -8.441 1.00 47.12 236 MET A CA 1
ATOM 1775 C C . MET A 1 236 ? -38.660 -21.766 -8.310 1.00 47.12 236 MET A C 1
ATOM 1777 O O . MET A 1 236 ? -38.642 -22.953 -8.002 1.00 47.12 236 MET A O 1
ATOM 1781 N N . ASP A 1 237 ? -39.780 -21.060 -8.453 1.00 56.00 237 ASP A N 1
ATOM 1782 C CA . ASP A 1 237 ? -41.097 -21.690 -8.425 1.00 56.00 237 ASP A CA 1
ATOM 1783 C C . ASP A 1 237 ? -41.209 -22.783 -9.505 1.00 56.00 237 ASP A C 1
ATOM 1785 O O . ASP A 1 237 ? -40.456 -22.805 -10.489 1.00 56.00 237 ASP A O 1
ATOM 1789 N N . ASP A 1 238 ? -42.163 -23.697 -9.321 1.00 59.38 238 ASP A N 1
ATOM 1790 C CA . ASP A 1 238 ? -42.385 -24.832 -10.225 1.00 59.38 238 ASP A CA 1
ATOM 1791 C C . ASP A 1 238 ? -42.568 -24.385 -11.683 1.00 59.38 238 ASP A C 1
ATOM 1793 O O . ASP A 1 238 ? -42.177 -25.084 -12.623 1.00 59.38 238 ASP A O 1
ATOM 1797 N N . GLU A 1 239 ? -43.120 -23.187 -11.891 1.00 61.28 239 GLU A N 1
ATOM 1798 C CA . GLU A 1 239 ? -43.328 -22.618 -13.216 1.00 61.28 239 GLU A CA 1
ATOM 1799 C C . GLU A 1 239 ? -41.995 -22.270 -13.897 1.00 61.28 239 GLU A C 1
ATOM 1801 O O . GLU A 1 239 ? -41.765 -22.627 -15.058 1.00 61.28 239 GLU A O 1
ATOM 1806 N N . ASN A 1 240 ? -41.088 -21.599 -13.191 1.00 54.44 240 ASN A N 1
ATOM 1807 C CA . ASN A 1 240 ? -39.769 -21.237 -13.694 1.00 54.44 240 ASN A CA 1
ATOM 1808 C C . ASN A 1 240 ? -38.840 -22.457 -13.795 1.00 54.44 240 ASN A C 1
ATOM 1810 O O . ASN A 1 240 ? -38.063 -22.548 -14.752 1.00 54.44 240 ASN A O 1
ATOM 1814 N N . ALA A 1 241 ? -38.974 -23.437 -12.896 1.00 58.72 241 ALA A N 1
ATOM 1815 C CA . ALA A 1 241 ? -38.268 -24.713 -12.980 1.00 58.72 241 ALA A CA 1
ATOM 1816 C C . ALA A 1 241 ? -38.686 -25.507 -14.228 1.00 58.72 241 ALA A C 1
ATOM 1818 O O . ALA A 1 241 ? -37.831 -25.969 -14.993 1.00 58.72 241 ALA A O 1
ATOM 1819 N N . ALA A 1 242 ? -39.990 -25.577 -14.511 1.00 62.19 242 ALA A N 1
ATOM 1820 C CA . ALA A 1 242 ? -40.507 -26.208 -15.720 1.00 62.19 242 ALA A CA 1
ATOM 1821 C C . ALA A 1 242 ? -40.021 -25.497 -16.995 1.00 62.19 242 ALA A C 1
ATOM 1823 O O . ALA A 1 242 ? -39.615 -26.157 -17.955 1.00 62.19 242 ALA A O 1
ATOM 1824 N N . LYS A 1 243 ? -39.998 -24.156 -17.014 1.00 64.44 243 LYS A N 1
ATOM 1825 C CA . LYS A 1 243 ? -39.438 -23.378 -18.139 1.00 64.44 243 LYS A CA 1
ATOM 1826 C C . LYS A 1 243 ? -37.956 -23.692 -18.362 1.00 64.44 243 LYS A C 1
ATOM 1828 O O . LYS A 1 243 ? -37.540 -23.912 -19.503 1.00 64.44 243 LYS A O 1
ATOM 1833 N N . LEU A 1 244 ? -37.160 -23.767 -17.292 1.00 62.50 244 LEU A N 1
ATOM 1834 C CA . LEU A 1 244 ? -35.736 -24.095 -17.383 1.00 62.50 244 LEU A CA 1
ATOM 1835 C C . LEU A 1 244 ? -35.506 -25.514 -17.924 1.00 62.50 244 LEU A C 1
ATOM 1837 O O . LEU A 1 244 ? -34.673 -25.690 -18.816 1.00 62.50 244 LEU A O 1
ATOM 1841 N N . ALA A 1 245 ? -36.268 -26.504 -17.452 1.00 68.19 245 ALA A N 1
ATOM 1842 C CA . ALA A 1 245 ? -36.161 -27.890 -17.909 1.00 68.19 245 ALA A CA 1
ATOM 1843 C C . ALA A 1 245 ? -36.358 -28.014 -19.430 1.00 68.19 245 ALA A C 1
ATOM 1845 O O . ALA A 1 245 ? -35.564 -28.663 -20.114 1.00 68.19 245 ALA A O 1
ATOM 1846 N N . TRP A 1 246 ? -37.350 -27.317 -19.992 1.00 69.81 246 TRP A N 1
ATOM 1847 C CA . TRP A 1 246 ? -37.607 -27.349 -21.434 1.00 69.81 246 TRP A CA 1
ATOM 1848 C C . TRP A 1 246 ? -36.560 -26.600 -22.274 1.00 69.81 246 TRP A C 1
ATOM 1850 O O . TRP A 1 246 ? -36.323 -26.961 -23.430 1.00 69.81 246 TRP A O 1
ATOM 1860 N N . ARG A 1 247 ? -35.886 -25.590 -21.710 1.00 67.81 247 ARG A N 1
ATOM 1861 C CA . ARG A 1 247 ? -34.738 -24.923 -22.355 1.00 67.81 247 ARG A CA 1
ATOM 1862 C C . ARG A 1 247 ? -33.491 -25.809 -22.354 1.00 67.81 247 ARG A C 1
ATOM 1864 O O . ARG A 1 247 ? -32.761 -25.834 -23.345 1.00 67.81 247 ARG A O 1
ATOM 1871 N N . ILE A 1 248 ? -33.268 -26.555 -21.273 1.00 67.38 248 ILE A N 1
ATOM 1872 C CA . ILE A 1 248 ? -32.191 -27.548 -21.170 1.00 67.38 248 ILE A CA 1
ATOM 1873 C C . ILE A 1 248 ? -32.434 -28.704 -22.153 1.00 67.38 248 ILE A C 1
ATOM 1875 O O . ILE A 1 248 ? -31.519 -29.088 -22.880 1.00 67.38 248 ILE A O 1
ATOM 1879 N N . ASP A 1 249 ? -33.670 -29.198 -22.255 1.00 73.12 249 ASP A N 1
ATOM 1880 C CA . ASP A 1 249 ? -34.064 -30.200 -23.254 1.00 73.12 249 ASP A CA 1
ATOM 1881 C C . ASP A 1 249 ? -33.765 -29.735 -24.690 1.00 73.12 249 ASP A C 1
ATOM 1883 O O . ASP A 1 249 ? -33.192 -30.479 -25.492 1.00 73.12 249 ASP A O 1
ATOM 1887 N N . ALA A 1 250 ? -34.091 -28.483 -25.019 1.00 66.50 250 ALA A N 1
ATOM 1888 C CA . ALA A 1 250 ? -33.777 -27.905 -26.323 1.00 66.50 250 ALA A CA 1
ATOM 1889 C C . ALA A 1 250 ? -32.259 -27.850 -26.585 1.00 66.50 250 ALA A C 1
ATOM 1891 O O . ALA A 1 250 ? -31.819 -28.152 -27.695 1.00 66.50 250 ALA A O 1
ATOM 1892 N N . LEU A 1 251 ? -31.453 -27.543 -25.561 1.00 67.25 251 LEU A N 1
ATOM 1893 C CA . LEU A 1 251 ? -29.991 -27.529 -25.657 1.00 67.25 251 LEU A CA 1
ATOM 1894 C C . LEU A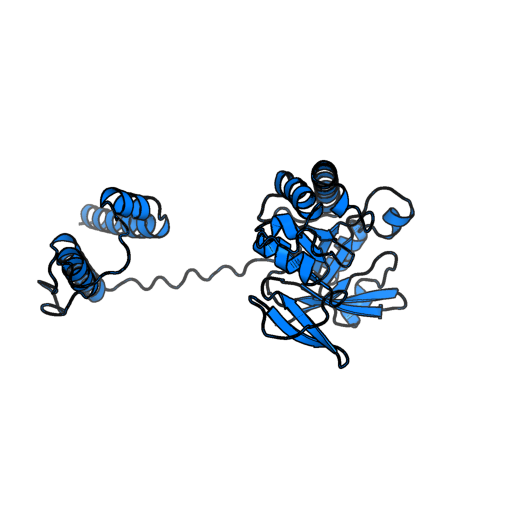 1 251 ? -29.418 -28.927 -25.936 1.00 67.25 251 LEU A C 1
ATOM 1896 O O . LEU A 1 251 ? -28.603 -29.076 -26.846 1.00 67.25 251 LEU A O 1
ATOM 1900 N N . PHE A 1 252 ? -29.865 -29.949 -25.201 1.00 65.88 252 PHE A N 1
ATOM 1901 C CA . PHE A 1 252 ? -29.396 -31.328 -25.383 1.00 65.88 252 PHE A CA 1
ATOM 1902 C C . PHE A 1 252 ? -29.889 -31.968 -26.683 1.00 65.88 252 PHE A C 1
ATOM 1904 O O . PHE A 1 252 ? -29.177 -32.769 -27.285 1.00 65.88 252 PHE A O 1
ATOM 1911 N N . SER A 1 253 ? -31.085 -31.603 -27.141 1.00 72.38 253 SER A N 1
ATOM 1912 C CA . SER A 1 253 ? -31.647 -32.109 -28.396 1.00 72.38 253 SER A CA 1
ATOM 1913 C C . SER A 1 253 ? -31.216 -31.331 -29.638 1.00 72.38 253 SER A C 1
ATOM 1915 O O . SER A 1 253 ? -31.513 -31.760 -30.752 1.00 72.38 253 SER A O 1
ATOM 1917 N N . GLY A 1 254 ? -30.538 -30.191 -29.472 1.00 68.25 254 GLY A N 1
ATOM 1918 C CA . GLY A 1 254 ? -30.176 -29.308 -30.581 1.00 68.25 254 GLY A CA 1
ATOM 1919 C C . GLY A 1 254 ? -31.381 -28.630 -31.246 1.00 68.25 254 GLY A C 1
ATOM 1920 O O . GLY A 1 254 ? -31.281 -28.193 -32.393 1.00 68.25 254 GLY A O 1
ATOM 1921 N N . SER A 1 255 ? -32.507 -28.516 -30.535 1.00 76.69 255 SER A N 1
ATOM 1922 C CA . SER A 1 255 ? -33.715 -27.841 -31.014 1.00 76.69 255 SER A CA 1
ATOM 1923 C C . SER A 1 255 ? -33.595 -26.319 -30.895 1.00 76.69 255 SER A C 1
ATOM 1925 O O . SER A 1 255 ? -33.375 -25.785 -29.810 1.00 76.69 255 SER A O 1
ATOM 1927 N N . GLU A 1 256 ? -33.796 -25.591 -31.997 1.00 79.31 256 GLU A N 1
ATOM 1928 C CA . GLU A 1 256 ? -33.779 -24.117 -31.993 1.00 79.31 256 GLU A CA 1
ATOM 1929 C C . GLU A 1 256 ? -34.999 -23.492 -31.311 1.00 79.31 256 GLU A C 1
ATOM 1931 O O . GLU A 1 256 ? -35.021 -22.286 -31.076 1.00 79.31 256 GLU A O 1
ATOM 1936 N N . THR A 1 257 ? -36.005 -24.299 -30.978 1.00 82.00 257 THR A N 1
ATOM 1937 C CA . THR A 1 257 ? -37.211 -23.872 -30.266 1.00 82.00 257 THR A CA 1
ATOM 1938 C C . THR A 1 257 ? -37.527 -24.796 -29.101 1.00 82.00 257 THR A C 1
ATOM 1940 O O . THR A 1 257 ? -37.279 -26.003 -29.159 1.00 82.00 257 THR A O 1
ATOM 1943 N N . ILE A 1 258 ? -38.146 -24.242 -28.065 1.00 77.81 258 ILE A N 1
ATOM 1944 C CA . ILE A 1 258 ? -38.621 -24.991 -26.903 1.00 77.81 258 ILE A CA 1
ATOM 1945 C C . ILE A 1 258 ? -39.753 -25.944 -27.327 1.00 77.81 258 ILE A C 1
ATOM 1947 O O . ILE A 1 258 ? -40.705 -25.534 -27.996 1.00 77.81 258 ILE A O 1
ATOM 1951 N N . ARG A 1 259 ? -39.655 -27.229 -26.958 1.00 84.50 259 ARG A N 1
ATOM 1952 C CA . ARG A 1 259 ? -40.543 -28.298 -27.467 1.00 84.50 259 ARG A CA 1
ATOM 1953 C C . ARG A 1 259 ? -41.802 -28.535 -26.624 1.00 84.50 259 ARG A C 1
ATOM 1955 O O . ARG A 1 259 ? -42.790 -29.058 -27.145 1.00 84.50 259 ARG A O 1
ATOM 1962 N N . GLY A 1 260 ? -41.797 -28.105 -25.364 1.00 79.81 260 GLY A N 1
ATOM 1963 C CA . GLY A 1 260 ? -42.896 -28.295 -24.418 1.00 79.81 260 GLY A CA 1
ATOM 1964 C C . GLY A 1 260 ? -42.975 -27.193 -23.360 1.00 79.81 260 GLY A C 1
ATOM 1965 O O . GLY A 1 260 ? -42.174 -26.262 -23.357 1.00 79.81 260 GLY A O 1
ATOM 1966 N N . GLY A 1 261 ? -43.974 -27.288 -22.482 1.00 83.81 261 GLY A N 1
ATOM 1967 C CA . GLY A 1 261 ? -44.217 -26.301 -21.425 1.00 83.81 261 GLY A CA 1
ATOM 1968 C C . GLY A 1 261 ? -44.800 -24.972 -21.920 1.00 83.81 261 GLY A C 1
ATOM 1969 O O . GLY A 1 261 ? -45.164 -24.822 -23.087 1.00 83.81 261 GLY A O 1
ATOM 1970 N N . ALA A 1 262 ? -44.898 -24.003 -21.006 1.00 76.69 262 ALA A N 1
ATOM 1971 C CA . ALA A 1 262 ? -45.530 -22.702 -21.249 1.00 76.69 262 ALA A CA 1
ATOM 1972 C C . ALA A 1 262 ? -44.822 -21.854 -22.325 1.00 76.69 262 ALA A C 1
ATOM 1974 O O . ALA A 1 262 ? -45.451 -21.014 -22.961 1.00 76.69 262 ALA A O 1
ATOM 1975 N N . GLU A 1 263 ? -43.528 -22.093 -22.563 1.00 76.19 263 GLU A N 1
ATOM 1976 C CA . GLU A 1 263 ? -42.732 -21.386 -23.575 1.00 76.19 263 GLU A CA 1
ATOM 1977 C C . GLU A 1 263 ? -42.592 -22.170 -24.893 1.00 76.19 263 GLU A C 1
ATOM 1979 O O . GLU A 1 263 ? -41.726 -21.859 -25.710 1.00 76.19 263 GLU A O 1
ATOM 1984 N N . LYS A 1 264 ? -43.420 -23.198 -25.130 1.00 89.12 264 LYS A N 1
ATOM 1985 C CA . LYS A 1 264 ? -43.367 -23.992 -26.365 1.00 89.12 264 LYS A CA 1
ATOM 1986 C C . LYS A 1 264 ? -43.387 -23.097 -27.613 1.00 89.12 264 LYS A C 1
ATOM 1988 O O . LYS A 1 264 ? -44.240 -22.228 -27.763 1.00 89.12 264 LYS A O 1
ATOM 1993 N N . GLY A 1 265 ? -42.457 -23.351 -28.532 1.00 82.62 265 GLY A N 1
ATOM 1994 C CA . GLY A 1 265 ? -42.284 -22.595 -29.774 1.00 82.62 265 GLY A CA 1
ATOM 1995 C C . GLY A 1 265 ? -41.410 -21.344 -29.647 1.00 82.62 265 GLY A C 1
ATOM 1996 O O . GLY A 1 265 ? -41.005 -20.799 -30.672 1.00 82.62 265 GLY A O 1
ATOM 1997 N N . GLN A 1 266 ? -41.059 -20.910 -28.431 1.00 77.62 266 GLN A N 1
ATOM 1998 C CA . GLN A 1 266 ? -40.116 -19.807 -28.241 1.00 77.62 266 GLN A CA 1
ATOM 1999 C C . GLN A 1 266 ? -38.700 -20.219 -28.677 1.00 77.62 266 GLN A C 1
ATOM 2001 O O . GLN A 1 266 ? -38.312 -21.379 -28.491 1.00 77.62 266 GLN A O 1
ATOM 2006 N N . PRO A 1 267 ? -37.912 -19.298 -29.258 1.00 70.25 267 PRO A N 1
ATOM 2007 C CA . PRO A 1 267 ? -36.579 -19.605 -29.755 1.00 70.25 267 PRO A CA 1
ATOM 2008 C C . PRO A 1 267 ? -35.562 -19.781 -28.621 1.00 70.25 267 PRO A C 1
ATOM 2010 O O . PRO A 1 267 ? -35.508 -18.999 -27.674 1.00 70.25 267 PRO A O 1
ATOM 2013 N N . VAL A 1 268 ? -34.669 -20.756 -28.778 1.00 69.75 268 VAL A N 1
ATOM 2014 C CA . VAL A 1 268 ? -33.484 -20.949 -27.938 1.00 69.75 268 VAL A CA 1
ATOM 2015 C C . VAL A 1 268 ? -32.273 -20.431 -28.702 1.00 69.75 268 VAL A C 1
ATOM 2017 O O . VAL A 1 268 ? -31.623 -21.145 -29.468 1.00 69.75 268 VAL A O 1
ATOM 2020 N N . VAL A 1 269 ? -31.985 -19.144 -28.500 1.00 66.94 269 VAL A N 1
ATOM 2021 C CA . VAL A 1 269 ? -30.967 -18.385 -29.248 1.00 66.94 269 VAL A CA 1
ATOM 2022 C C . VAL A 1 269 ? -29.604 -19.083 -29.243 1.00 66.94 269 VAL A C 1
ATOM 2024 O O . VAL A 1 269 ? -28.938 -19.124 -30.273 1.00 66.94 269 VAL A O 1
ATOM 2027 N N . THR A 1 270 ? -29.215 -19.697 -28.124 1.00 63.56 270 THR A N 1
ATOM 2028 C CA . THR A 1 270 ? -27.952 -20.436 -27.991 1.00 63.56 270 THR A CA 1
ATOM 2029 C C . THR A 1 270 ? -27.851 -21.602 -28.972 1.00 63.56 270 THR A C 1
ATOM 2031 O O . THR A 1 270 ? -26.822 -21.768 -29.618 1.00 63.56 270 THR A O 1
ATOM 2034 N N . VAL A 1 271 ? -28.917 -22.389 -29.136 1.00 62.03 271 VAL A N 1
ATOM 2035 C CA . VAL A 1 271 ? -28.925 -23.537 -30.055 1.00 62.03 271 VAL A CA 1
ATOM 2036 C C . VAL A 1 271 ? -28.891 -23.068 -31.504 1.00 62.03 271 VAL A C 1
ATOM 2038 O O . VAL A 1 271 ? -28.113 -23.588 -32.298 1.00 62.03 271 VAL A O 1
ATOM 2041 N N . ARG A 1 272 ? -29.661 -22.026 -31.830 1.00 61.41 272 ARG A N 1
ATOM 2042 C CA . ARG A 1 272 ? -29.639 -21.399 -33.156 1.00 61.41 272 ARG A CA 1
ATOM 2043 C C . ARG A 1 272 ? -28.249 -20.876 -33.518 1.00 61.41 272 ARG A C 1
ATOM 2045 O O . ARG A 1 272 ? -27.774 -21.112 -34.623 1.00 61.41 272 ARG A O 1
ATOM 2052 N N . LEU A 1 273 ? -27.568 -20.214 -32.583 1.00 57.50 273 LEU A N 1
ATOM 2053 C CA . LEU A 1 273 ? -26.188 -19.763 -32.773 1.00 57.50 273 LEU A CA 1
ATOM 2054 C C . LEU A 1 273 ? -25.231 -20.946 -32.968 1.00 57.50 273 LEU A C 1
ATOM 2056 O O . LEU A 1 273 ? -24.420 -20.922 -33.889 1.00 57.50 273 LEU A O 1
ATOM 2060 N N . LEU A 1 274 ? -25.349 -22.006 -32.161 1.00 61.62 274 LEU A N 1
ATOM 2061 C CA . LEU A 1 274 ? -24.544 -23.225 -32.317 1.00 61.62 274 LEU A CA 1
ATOM 2062 C C . LEU A 1 274 ? -24.769 -23.898 -33.678 1.00 61.62 274 LEU A C 1
ATOM 2064 O O . LEU A 1 274 ? -23.810 -24.359 -34.297 1.00 61.62 274 LEU A O 1
ATOM 2068 N N . ASN A 1 275 ? -26.005 -23.928 -34.173 1.00 63.88 275 ASN A N 1
ATOM 2069 C CA . ASN A 1 275 ? -26.333 -24.467 -35.490 1.00 63.88 275 ASN A CA 1
ATOM 2070 C C . ASN A 1 275 ? -25.808 -23.578 -36.623 1.00 63.88 275 ASN A C 1
ATOM 2072 O O . ASN A 1 275 ? -25.263 -24.102 -37.589 1.00 63.88 275 ASN A O 1
ATOM 2076 N N . GLN A 1 276 ? -25.884 -22.250 -36.495 1.00 61.16 276 GLN A N 1
ATOM 2077 C CA . GLN A 1 276 ? -25.286 -21.311 -37.455 1.00 61.16 276 GLN A CA 1
ATOM 2078 C C . GLN A 1 276 ? -23.760 -21.446 -37.524 1.00 61.16 276 GLN A C 1
ATOM 2080 O O . GLN A 1 276 ? -23.194 -21.417 -38.618 1.00 61.16 276 GLN A O 1
ATOM 2085 N N . ILE A 1 277 ? -23.106 -21.652 -36.376 1.00 58.00 277 ILE A N 1
ATOM 2086 C CA . ILE A 1 277 ? -21.669 -21.946 -36.293 1.00 58.00 277 ILE A CA 1
ATOM 2087 C C . ILE A 1 277 ? -21.365 -23.285 -36.985 1.00 58.00 277 ILE A C 1
ATOM 2089 O O . ILE A 1 277 ? -20.472 -23.345 -37.828 1.00 58.00 277 ILE A O 1
ATOM 2093 N N . LYS A 1 278 ? -22.135 -24.349 -36.705 1.00 63.47 278 LYS A N 1
ATOM 2094 C CA . LYS A 1 278 ? -21.990 -25.659 -37.377 1.00 63.47 278 LYS A CA 1
ATOM 2095 C C . LYS A 1 278 ? -22.226 -25.584 -38.890 1.00 63.47 278 LYS A C 1
ATOM 2097 O O . LYS A 1 278 ? -21.553 -26.281 -39.640 1.00 63.47 278 LYS A O 1
ATOM 2102 N N . ALA A 1 279 ? -23.160 -24.747 -39.335 1.00 63.72 279 ALA A N 1
ATOM 2103 C CA . ALA A 1 279 ? -23.496 -24.544 -40.743 1.00 63.72 279 ALA A CA 1
ATOM 2104 C C . ALA A 1 279 ? -22.526 -23.597 -41.475 1.00 63.72 279 ALA A C 1
ATOM 2106 O O . ALA A 1 279 ? -22.742 -23.298 -42.649 1.00 63.72 279 ALA A O 1
ATOM 2107 N N . GLY A 1 280 ? -21.483 -23.094 -40.801 1.00 56.25 280 GLY A N 1
ATOM 2108 C CA . GLY A 1 280 ? -20.498 -22.183 -41.390 1.00 56.25 280 GLY A CA 1
ATOM 2109 C C . GLY A 1 280 ? -21.059 -20.805 -41.761 1.00 56.25 280 GLY A C 1
ATOM 2110 O O . GLY A 1 280 ? -20.442 -20.087 -42.543 1.00 56.25 280 GLY A O 1
ATOM 2111 N N . GLN A 1 281 ? -22.225 -20.427 -41.226 1.00 58.41 281 GLN A N 1
ATOM 2112 C CA . GLN A 1 281 ? -22.917 -19.172 -41.554 1.00 58.41 281 GLN A CA 1
ATOM 2113 C C . GLN A 1 281 ? -22.431 -17.976 -40.722 1.00 58.41 281 GLN A C 1
ATOM 2115 O O . GLN A 1 281 ? -22.773 -16.835 -41.027 1.00 58.41 281 GLN A O 1
ATOM 2120 N N . THR A 1 282 ? -21.603 -18.208 -39.701 1.00 47.53 282 THR A N 1
ATOM 2121 C CA . THR A 1 282 ? -20.850 -17.166 -38.998 1.00 47.53 282 THR A CA 1
ATOM 2122 C C . THR A 1 282 ? -19.419 -17.645 -38.761 1.00 47.53 282 THR A C 1
ATOM 2124 O O . THR A 1 282 ? -19.190 -18.713 -38.201 1.00 47.53 282 THR A O 1
ATOM 2127 N N . THR A 1 283 ? -18.433 -16.853 -39.181 1.00 46.28 283 THR A N 1
ATOM 2128 C CA . THR A 1 283 ? -17.033 -17.025 -38.768 1.00 46.28 283 THR A CA 1
ATOM 2129 C C . THR A 1 283 ? -16.696 -16.046 -37.647 1.00 46.28 283 THR A C 1
ATOM 2131 O O . THR A 1 283 ? -16.290 -14.917 -37.928 1.00 46.28 283 THR A O 1
ATOM 2134 N N . PRO A 1 284 ? -16.779 -16.451 -36.374 1.00 42.47 284 PRO A N 1
ATOM 2135 C CA . PRO A 1 284 ? -15.765 -16.112 -35.398 1.00 42.47 284 PRO A CA 1
ATOM 2136 C C . PRO A 1 284 ? -14.691 -17.211 -35.414 1.00 42.47 284 PRO A C 1
ATOM 2138 O O . PRO A 1 284 ? -14.994 -18.391 -35.566 1.00 42.47 284 PRO A O 1
ATOM 2141 N N . THR A 1 285 ? -13.429 -16.804 -35.308 1.00 40.16 285 THR A N 1
ATOM 2142 C CA . THR A 1 285 ? -12.217 -17.637 -35.238 1.00 40.16 285 THR A CA 1
ATOM 2143 C C . THR A 1 285 ? -12.452 -18.993 -34.545 1.00 40.16 285 THR A C 1
ATOM 2145 O O . THR A 1 285 ? -13.083 -19.001 -33.486 1.00 40.16 285 THR A O 1
ATOM 2148 N N . PRO A 1 286 ? -11.947 -20.132 -35.070 1.00 39.53 286 PRO A N 1
ATOM 2149 C CA . PRO A 1 286 ? -12.265 -21.443 -34.515 1.00 39.53 286 PRO A CA 1
ATOM 2150 C C . PRO A 1 286 ? -11.758 -21.555 -33.074 1.00 39.53 286 PRO A C 1
ATOM 2152 O O . PRO A 1 286 ? -10.558 -21.670 -32.837 1.00 39.53 286 PRO A O 1
ATOM 2155 N N . VAL A 1 287 ? -12.670 -21.562 -32.104 1.00 37.22 287 VAL A N 1
ATOM 2156 C CA . VAL A 1 287 ? -12.428 -22.274 -30.852 1.00 37.22 287 VAL A CA 1
ATOM 2157 C C . VAL A 1 287 ? -12.980 -23.665 -31.099 1.00 37.22 287 VAL A C 1
ATOM 2159 O O . VAL A 1 287 ? -14.193 -23.842 -31.199 1.00 37.22 287 VAL A O 1
ATOM 2162 N N . GLN A 1 288 ? -12.100 -24.656 -31.251 1.00 38.06 288 GLN A N 1
ATOM 2163 C CA . GLN A 1 288 ? -12.528 -26.038 -31.086 1.00 38.06 288 GLN A CA 1
ATOM 2164 C C . GLN A 1 288 ? -12.976 -26.199 -29.635 1.00 38.06 288 GLN A C 1
ATOM 2166 O O . GLN A 1 288 ? -12.161 -26.386 -28.737 1.00 38.06 288 GLN A O 1
ATOM 2171 N N . VAL A 1 289 ? -14.277 -26.061 -29.399 1.00 43.06 289 VAL A N 1
ATOM 2172 C CA . VAL A 1 289 ? -14.892 -26.461 -28.139 1.00 43.06 289 VAL A CA 1
ATOM 2173 C C . VAL A 1 289 ? -15.219 -27.934 -28.286 1.00 43.06 289 VAL A C 1
ATOM 2175 O O . VAL A 1 289 ? -16.247 -28.325 -28.832 1.00 43.06 289 VAL A O 1
ATOM 2178 N N . ASP A 1 290 ? -14.269 -28.753 -27.865 1.00 43.22 290 ASP A N 1
ATOM 2179 C CA . ASP A 1 290 ? -14.510 -30.162 -27.629 1.00 43.22 290 ASP A CA 1
ATOM 2180 C C . ASP A 1 290 ? -15.611 -30.296 -26.559 1.00 43.22 290 ASP A C 1
ATOM 2182 O O . ASP A 1 290 ? -15.596 -29.615 -25.529 1.00 43.22 290 ASP A O 1
ATOM 2186 N N . ALA A 1 291 ? -16.602 -31.148 -26.819 1.00 40.97 291 ALA A N 1
ATOM 2187 C CA . ALA A 1 291 ? -17.702 -31.387 -25.893 1.00 40.97 291 ALA A CA 1
ATOM 2188 C C . ALA A 1 291 ? -17.191 -31.895 -24.533 1.00 40.97 291 ALA A C 1
ATOM 2190 O O . ALA A 1 291 ? -17.766 -31.544 -23.502 1.00 40.97 291 ALA A O 1
ATOM 2191 N N . ALA A 1 292 ? -16.075 -32.635 -24.509 1.00 41.44 292 ALA A N 1
ATOM 2192 C CA . ALA A 1 292 ? -15.427 -33.045 -23.267 1.00 41.44 292 ALA A CA 1
ATOM 2193 C C . ALA A 1 292 ? -14.738 -31.870 -22.547 1.00 41.44 292 ALA A C 1
ATOM 2195 O O . ALA A 1 292 ? -14.710 -31.842 -21.320 1.00 41.44 292 ALA A O 1
ATOM 2196 N N . SER A 1 293 ? -14.282 -30.847 -23.271 1.00 40.69 293 SER A N 1
ATOM 2197 C CA . SER A 1 293 ? -13.715 -29.614 -22.710 1.00 40.69 293 SER A CA 1
ATOM 2198 C C . SER A 1 293 ? -14.782 -28.692 -22.108 1.00 40.69 293 SER A C 1
ATOM 2200 O O . SER A 1 293 ? -14.544 -28.075 -21.072 1.00 40.69 293 SER A O 1
ATOM 2202 N N . VAL A 1 294 ? -15.983 -28.632 -22.697 1.00 45.47 294 VAL A N 1
ATOM 2203 C CA . VAL A 1 294 ? -17.140 -27.924 -22.107 1.00 45.47 294 VAL A CA 1
ATOM 2204 C C . VAL A 1 294 ? -17.679 -28.681 -20.896 1.00 45.47 294 VAL A C 1
ATOM 2206 O O . VAL A 1 294 ? -17.909 -28.075 -19.853 1.00 45.47 294 VAL A O 1
ATOM 2209 N N . ALA A 1 295 ? -17.824 -30.004 -20.999 1.00 45.31 295 ALA A N 1
ATOM 2210 C CA . ALA A 1 295 ? -18.205 -30.845 -19.869 1.00 45.31 295 ALA A CA 1
ATOM 2211 C C . ALA A 1 295 ? -17.174 -30.759 -18.732 1.00 45.31 295 ALA A C 1
ATOM 2213 O O . ALA A 1 295 ? -17.556 -30.652 -17.573 1.00 45.31 295 ALA A O 1
ATOM 2214 N N . GLY A 1 296 ? -15.879 -30.715 -19.056 1.00 42.03 296 GLY A N 1
ATOM 2215 C CA . GLY A 1 296 ? -14.792 -30.511 -18.099 1.00 42.03 296 GLY A CA 1
ATOM 2216 C C . GLY A 1 296 ? -14.786 -29.114 -17.474 1.00 42.03 296 GLY A C 1
ATOM 2217 O O . GLY A 1 296 ? -14.558 -28.989 -16.277 1.00 42.03 296 GLY A O 1
ATOM 2218 N N . ALA A 1 297 ? -15.097 -28.063 -18.239 1.00 44.47 297 ALA A N 1
ATOM 2219 C CA . ALA A 1 297 ? -15.217 -26.700 -17.719 1.00 44.47 297 ALA A CA 1
ATOM 2220 C C . ALA A 1 297 ? -16.434 -26.531 -16.795 1.00 44.47 297 ALA A C 1
ATOM 2222 O O . ALA A 1 297 ? -16.348 -25.833 -15.787 1.00 44.47 297 ALA A O 1
ATOM 2223 N N . LEU A 1 298 ? -17.547 -27.197 -17.108 1.00 48.03 298 LEU A N 1
ATOM 2224 C CA . LEU A 1 298 ? -18.735 -27.240 -16.256 1.00 48.03 298 LEU A CA 1
ATOM 2225 C C . LEU A 1 298 ? -18.501 -28.105 -15.009 1.00 48.03 298 LEU A C 1
ATOM 2227 O O . LEU A 1 298 ? -18.874 -27.699 -13.915 1.00 48.03 298 LEU A O 1
ATOM 2231 N N . ALA A 1 299 ? -17.806 -29.238 -15.141 1.00 48.38 299 ALA A N 1
ATOM 2232 C CA . ALA A 1 299 ? -17.394 -30.078 -14.015 1.00 48.38 299 ALA A CA 1
ATOM 2233 C C . ALA A 1 299 ? -16.288 -29.446 -13.146 1.00 48.38 299 ALA A C 1
ATOM 2235 O O . ALA A 1 299 ? -16.110 -29.829 -11.998 1.00 48.38 299 ALA A O 1
ATOM 2236 N N . GLY A 1 300 ? -15.534 -28.480 -13.668 1.00 40.06 300 GLY A N 1
ATOM 2237 C CA . GLY A 1 300 ? -14.561 -27.693 -12.904 1.00 40.06 300 GLY A CA 1
ATOM 2238 C C . GLY A 1 300 ? -15.147 -26.424 -12.281 1.00 40.06 300 GLY A C 1
ATOM 2239 O O . GLY A 1 300 ? -14.448 -25.724 -11.551 1.00 40.06 300 GLY A O 1
ATOM 2240 N N . ASN A 1 301 ? -16.409 -26.103 -12.579 1.00 54.34 301 ASN A N 1
ATOM 2241 C CA . ASN A 1 301 ? -17.094 -24.932 -12.058 1.00 54.34 301 ASN A CA 1
ATOM 2242 C C . ASN A 1 301 ? -17.881 -25.322 -10.801 1.00 54.34 301 ASN A C 1
ATOM 2244 O O . ASN A 1 301 ? -18.946 -25.938 -10.879 1.00 54.34 301 ASN A O 1
ATOM 2248 N N . GLU A 1 302 ? -17.341 -24.962 -9.634 1.00 45.66 302 GLU A N 1
ATOM 2249 C CA . GLU A 1 302 ? -17.955 -25.295 -8.347 1.00 45.66 302 GLU A CA 1
ATOM 2250 C C . GLU A 1 302 ? -19.380 -24.752 -8.202 1.00 45.66 302 GLU A C 1
ATOM 2252 O O . GLU A 1 302 ? -20.210 -25.420 -7.592 1.00 45.66 302 GLU A O 1
ATOM 2257 N N . ASP A 1 303 ? -19.697 -23.593 -8.781 1.00 47.12 303 ASP A N 1
ATOM 2258 C CA . ASP A 1 303 ? -21.032 -22.997 -8.676 1.00 47.12 303 ASP A CA 1
ATOM 2259 C C . ASP A 1 303 ? -22.058 -23.790 -9.493 1.00 47.12 303 ASP A C 1
ATOM 2261 O O . ASP A 1 303 ? -23.155 -24.084 -9.011 1.00 47.12 303 ASP A O 1
ATOM 2265 N N . PHE A 1 304 ? -21.680 -24.222 -10.700 1.00 52.12 304 PHE A N 1
ATOM 2266 C CA . PHE A 1 304 ? -22.512 -25.088 -11.537 1.00 52.12 304 PHE A CA 1
ATOM 2267 C C . PHE A 1 304 ? -22.724 -26.465 -10.895 1.00 52.12 304 PHE A C 1
ATOM 2269 O O . PHE A 1 304 ? -23.853 -26.951 -10.823 1.00 52.12 304 PHE A O 1
ATOM 2276 N N . LEU A 1 305 ? -21.659 -27.082 -10.377 1.00 47.28 305 LEU A N 1
ATOM 2277 C CA . LEU A 1 305 ? -21.756 -28.371 -9.695 1.00 47.28 305 LEU A CA 1
ATOM 2278 C C . LEU A 1 305 ? -22.587 -28.299 -8.411 1.00 47.28 305 LEU A C 1
ATOM 2280 O O . LEU A 1 305 ? -23.351 -29.221 -8.132 1.00 47.28 305 LEU A O 1
ATOM 2284 N N . ARG A 1 306 ? -22.484 -27.208 -7.643 1.00 48.16 306 ARG A N 1
ATOM 2285 C CA . ARG A 1 306 ? -23.320 -26.980 -6.454 1.00 48.16 306 ARG A CA 1
ATOM 2286 C C . ARG A 1 306 ? -24.789 -26.814 -6.823 1.00 48.16 306 ARG A C 1
ATOM 2288 O O . ARG A 1 306 ? -25.639 -27.349 -6.117 1.00 48.16 306 ARG A O 1
ATOM 2295 N N . ALA A 1 307 ? -25.089 -26.113 -7.916 1.00 48.34 307 ALA A N 1
ATOM 2296 C CA . ALA A 1 307 ? -26.454 -25.974 -8.416 1.00 48.34 307 ALA A CA 1
ATOM 2297 C C . ALA A 1 307 ? -27.035 -27.327 -8.866 1.00 48.34 307 ALA A C 1
ATOM 2299 O O . ALA A 1 307 ? -28.160 -27.666 -8.503 1.00 48.34 307 ALA A O 1
ATOM 2300 N N . LEU A 1 308 ? -26.246 -28.137 -9.580 1.00 50.00 308 LEU A N 1
ATOM 2301 C CA . LEU A 1 308 ? -26.654 -29.466 -10.040 1.00 50.00 308 LEU A CA 1
ATOM 2302 C C . LEU A 1 308 ? -26.839 -30.463 -8.882 1.00 50.00 308 LEU A C 1
ATOM 2304 O O . LEU A 1 308 ? -27.822 -31.196 -8.853 1.00 50.00 308 LEU A O 1
ATOM 2308 N N . ALA A 1 309 ? -25.926 -30.479 -7.907 1.00 44.12 309 ALA A N 1
ATOM 2309 C CA . ALA A 1 309 ? -26.002 -31.372 -6.749 1.00 44.12 309 ALA A CA 1
ATOM 2310 C C . ALA A 1 309 ? -27.215 -31.080 -5.851 1.00 44.12 309 ALA A C 1
ATOM 2312 O O . ALA A 1 309 ? -27.785 -32.003 -5.276 1.00 44.12 309 ALA A O 1
ATOM 2313 N N . ARG A 1 310 ? -27.632 -29.812 -5.748 1.00 51.03 310 ARG A N 1
ATOM 2314 C CA . ARG A 1 310 ? -28.869 -29.427 -5.048 1.00 51.03 310 ARG A CA 1
ATOM 2315 C C . ARG A 1 310 ? -30.100 -29.955 -5.781 1.00 51.03 310 ARG A C 1
ATOM 2317 O O . ARG A 1 310 ? -30.893 -30.663 -5.179 1.00 51.03 310 ARG A O 1
ATOM 2324 N N . ALA A 1 311 ? -30.171 -29.742 -7.096 1.00 47.53 311 ALA A N 1
ATOM 2325 C CA . ALA A 1 311 ? -31.282 -30.221 -7.918 1.00 47.53 311 ALA A CA 1
ATOM 2326 C C . ALA A 1 311 ? -31.478 -31.751 -7.858 1.00 47.53 311 ALA A C 1
ATOM 2328 O O . ALA A 1 311 ? -32.607 -32.227 -7.866 1.00 47.53 311 ALA A O 1
ATOM 2329 N N . VAL A 1 312 ? -30.390 -32.527 -7.778 1.00 44.06 312 VAL A N 1
ATOM 2330 C CA . VAL A 1 312 ? -30.456 -33.998 -7.665 1.00 44.06 312 VAL A CA 1
ATOM 2331 C C . VAL A 1 312 ? -30.831 -34.459 -6.250 1.00 44.06 312 VAL A C 1
ATOM 2333 O O . VAL A 1 312 ? -31.556 -35.440 -6.101 1.00 44.06 312 VAL A O 1
ATOM 2336 N N . ASN A 1 313 ? -30.350 -33.776 -5.206 1.00 42.22 313 ASN A N 1
ATOM 2337 C CA . ASN A 1 313 ? -30.647 -34.154 -3.821 1.00 42.22 313 ASN A CA 1
ATOM 2338 C C . ASN A 1 313 ? -32.086 -33.820 -3.409 1.00 42.22 313 ASN A C 1
ATOM 2340 O O . ASN A 1 313 ? -32.658 -34.562 -2.613 1.00 42.22 313 ASN A O 1
ATOM 2344 N N . ASP A 1 314 ? -32.682 -32.770 -3.972 1.00 48.81 314 ASP A N 1
ATOM 2345 C CA . ASP A 1 314 ? -34.073 -32.405 -3.686 1.00 48.81 314 ASP A CA 1
ATOM 2346 C C . ASP A 1 314 ? -35.061 -33.397 -4.351 1.00 48.81 314 ASP A C 1
ATOM 2348 O O . ASP A 1 314 ? -35.997 -33.850 -3.694 1.00 48.81 314 ASP A O 1
ATOM 2352 N N . ASP A 1 315 ? -34.772 -33.883 -5.571 1.00 43.97 315 ASP A N 1
ATOM 2353 C CA . ASP A 1 315 ? -35.515 -34.990 -6.224 1.00 43.97 315 ASP A CA 1
ATOM 2354 C C . ASP A 1 315 ? -35.373 -36.321 -5.452 1.00 43.97 315 ASP A C 1
ATOM 2356 O O . ASP A 1 315 ? -36.303 -37.127 -5.389 1.00 43.97 315 ASP A O 1
ATOM 2360 N N . ALA A 1 316 ? -34.225 -36.560 -4.806 1.00 36.91 316 ALA A N 1
ATOM 2361 C CA . ALA A 1 316 ? -34.029 -37.729 -3.946 1.00 36.91 316 ALA A CA 1
ATOM 2362 C C . ALA A 1 316 ? -34.778 -37.614 -2.602 1.00 36.91 316 ALA A C 1
ATOM 2364 O O . ALA A 1 316 ? -35.274 -38.621 -2.093 1.00 36.91 316 ALA A O 1
ATOM 2365 N N . ALA A 1 317 ? -34.880 -36.409 -2.034 1.00 37.94 317 ALA A N 1
ATOM 2366 C CA . ALA A 1 317 ? -35.591 -36.154 -0.783 1.00 37.94 317 ALA A CA 1
ATOM 2367 C C . ALA A 1 317 ? -37.119 -36.248 -0.948 1.00 37.94 317 ALA A C 1
ATOM 2369 O O . ALA A 1 317 ? -37.786 -36.822 -0.083 1.00 37.94 317 ALA A O 1
ATOM 2370 N N . GLU A 1 318 ? -37.677 -35.783 -2.070 1.00 43.91 318 GLU A N 1
ATOM 2371 C CA . GLU A 1 318 ? -39.105 -35.953 -2.386 1.00 43.91 318 GLU A CA 1
ATOM 2372 C C . GLU A 1 318 ? -39.481 -37.424 -2.613 1.00 43.91 318 GLU A C 1
ATOM 2374 O O . GLU A 1 318 ? -40.515 -37.880 -2.131 1.00 43.91 318 GLU A O 1
ATOM 2379 N N . ARG A 1 319 ? -38.616 -38.222 -3.251 1.00 43.12 319 ARG A N 1
ATOM 2380 C CA . ARG A 1 319 ? -38.875 -39.661 -3.470 1.00 43.12 319 ARG A CA 1
ATOM 2381 C C . ARG A 1 319 ? -38.757 -40.532 -2.221 1.00 43.12 319 ARG A C 1
ATOM 2383 O O . ARG A 1 319 ? -39.199 -41.674 -2.250 1.00 43.12 319 ARG A O 1
ATOM 2390 N N . LEU A 1 320 ? -38.121 -40.032 -1.163 1.00 35.66 320 LEU A N 1
ATOM 2391 C CA . LEU A 1 320 ? -37.991 -40.727 0.124 1.00 35.66 320 LEU A CA 1
ATOM 2392 C C . LEU A 1 320 ? -39.036 -40.279 1.155 1.00 35.66 320 LEU A C 1
ATOM 2394 O O . LEU A 1 320 ? -39.151 -40.907 2.207 1.00 35.66 320 LEU A O 1
ATOM 2398 N N . SER A 1 321 ? -39.763 -39.193 0.881 1.00 43.25 321 SER A N 1
ATOM 2399 C CA . SER A 1 321 ? -40.797 -38.635 1.761 1.00 43.25 321 SER A CA 1
ATOM 2400 C C . SER A 1 321 ? -42.232 -38.850 1.258 1.00 43.25 321 SER A C 1
ATOM 2402 O O . SER A 1 321 ? -43.171 -38.534 1.991 1.00 43.25 321 SER A O 1
ATOM 2404 N N . GLY A 1 322 ? -42.399 -39.430 0.064 1.00 37.38 322 GLY A N 1
ATOM 2405 C CA . GLY A 1 322 ? -43.654 -39.993 -0.455 1.00 37.38 322 GLY A CA 1
ATOM 2406 C C . GLY A 1 322 ? -43.655 -41.516 -0.448 1.00 37.38 322 GLY A C 1
ATOM 2407 O O . GLY A 1 322 ? -44.764 -42.085 -0.347 1.00 37.38 322 GLY A O 1
#

pLDDT: mean 82.96, std 20.39, range [35.66, 98.88]

Foldseek 3Di:
DKAKAWEAFLWDLFQVLCVVVRHQEYEAECEDDDPSRVSRHDALVRQVRNVVSNYWYFAEYDHDLCLLLPFQVSLLVRLVSSVVSCVRSVFDPLFAYAYENEDQQAQCCPPDPQLLSRRHRNNRSLVNNCVRRNQSHYHYEEAPSSQVSCVVNSSHQEYAHEQVNFFDDDDDDPQWDWDDAPNGTGIDRVSHQKYQRAFQDDGNNGGITMMMGPDLDRRTRPDDPDPPPPPPPPPQPPLNVVVVVQLVVCVVVLNQARCDHPRGRPGNVVSVVVVCVVVVVDDDDDDPPDPVNVVVVCVVDPVNVVVVVVVVVVVVVVVVVD